Protein AF-A0A1G3ZIH9-F1 (afdb_monomer_lite)

Structure (mmCIF, N/CA/C/O backbone):
data_AF-A0A1G3ZIH9-F1
#
_entry.id   AF-A0A1G3ZIH9-F1
#
loop_
_atom_site.group_PDB
_atom_site.id
_atom_site.type_symbol
_atom_site.label_atom_id
_atom_site.label_alt_id
_atom_site.label_comp_id
_atom_site.label_asym_id
_atom_site.label_entity_id
_atom_site.label_seq_id
_atom_site.pdbx_PDB_ins_code
_atom_site.Cartn_x
_atom_site.Cartn_y
_atom_site.Cartn_z
_atom_site.occupancy
_atom_site.B_iso_or_equiv
_atom_site.auth_seq_id
_atom_site.auth_comp_id
_atom_site.auth_asym_id
_atom_site.auth_atom_id
_atom_site.pdbx_PDB_model_num
ATOM 1 N N . MET A 1 1 ? 28.089 9.029 12.099 1.00 29.61 1 MET A N 1
ATOM 2 C CA . MET A 1 1 ? 26.648 9.185 11.809 1.00 29.61 1 MET A CA 1
ATOM 3 C C . MET A 1 1 ? 26.512 10.340 10.835 1.00 29.61 1 MET A C 1
ATOM 5 O O . MET A 1 1 ? 26.929 11.434 11.182 1.00 29.61 1 MET A O 1
ATOM 9 N N . GLY A 1 2 ? 26.076 10.080 9.601 1.00 37.38 2 GLY A N 1
ATOM 10 C CA . GLY A 1 2 ? 25.843 11.131 8.604 1.00 37.38 2 GLY A CA 1
ATOM 11 C C . GLY A 1 2 ? 24.455 11.740 8.794 1.00 37.38 2 GLY A C 1
ATOM 12 O O . GLY A 1 2 ? 23.529 11.014 9.153 1.00 37.38 2 GLY A O 1
ATOM 13 N N . ALA A 1 3 ? 24.327 13.051 8.593 1.00 38.12 3 ALA A N 1
ATOM 14 C CA . ALA A 1 3 ? 23.047 13.753 8.668 1.00 38.12 3 ALA A CA 1
ATOM 15 C C . ALA A 1 3 ? 22.029 13.144 7.689 1.00 38.12 3 ALA A C 1
ATOM 17 O O . ALA A 1 3 ? 22.387 12.715 6.588 1.00 38.12 3 ALA A O 1
ATOM 18 N N . PHE A 1 4 ? 20.763 13.083 8.099 1.00 46.69 4 PHE A N 1
ATOM 19 C CA . PHE A 1 4 ? 19.705 12.504 7.282 1.00 46.69 4 PHE A CA 1
ATOM 20 C C . PHE A 1 4 ? 19.455 13.371 6.041 1.00 46.69 4 PHE A C 1
ATOM 22 O O . PHE A 1 4 ? 19.336 14.590 6.125 1.00 46.69 4 PHE A O 1
ATOM 29 N N . VAL A 1 5 ? 19.327 12.733 4.876 1.00 50.09 5 VAL A N 1
ATOM 30 C CA . VAL A 1 5 ? 19.124 13.397 3.576 1.00 50.09 5 VAL A CA 1
ATOM 31 C C . VAL A 1 5 ? 17.919 14.351 3.600 1.00 50.09 5 VAL A C 1
ATOM 33 O O . VAL A 1 5 ? 17.983 15.437 3.028 1.00 50.09 5 VAL A O 1
ATOM 36 N N . GLY A 1 6 ? 16.852 14.009 4.328 1.00 46.38 6 GLY A N 1
ATOM 37 C CA . GLY A 1 6 ? 15.692 14.889 4.496 1.00 46.38 6 GLY A CA 1
ATOM 38 C C . GLY A 1 6 ? 15.958 16.150 5.330 1.00 46.38 6 GLY A C 1
ATOM 39 O O . GLY A 1 6 ? 15.296 17.162 5.128 1.00 46.38 6 GLY A O 1
ATOM 40 N N . GLU A 1 7 ? 16.946 16.150 6.225 1.00 48.25 7 GLU A N 1
ATOM 41 C CA . GLU A 1 7 ? 17.309 17.351 6.994 1.00 48.25 7 GLU A CA 1
ATOM 42 C C . GLU A 1 7 ? 18.122 18.350 6.162 1.00 48.25 7 GLU A C 1
ATOM 44 O O . GLU A 1 7 ? 18.087 19.545 6.439 1.00 48.25 7 GLU A O 1
ATOM 49 N N . VAL A 1 8 ? 18.805 17.886 5.110 1.00 50.75 8 VAL A N 1
ATOM 50 C CA . VAL A 1 8 ? 19.639 18.726 4.234 1.00 50.75 8 VAL A CA 1
ATOM 51 C C . VAL A 1 8 ? 18.881 19.162 2.976 1.00 50.75 8 VAL A C 1
ATOM 53 O O . VAL A 1 8 ? 18.946 20.322 2.572 1.00 50.75 8 VAL A O 1
ATOM 56 N N . ILE A 1 9 ? 18.131 18.252 2.354 1.00 50.97 9 ILE A N 1
ATOM 57 C CA . ILE A 1 9 ? 17.540 18.476 1.029 1.00 50.97 9 ILE A CA 1
ATOM 58 C C . ILE A 1 9 ? 16.216 19.234 1.091 1.00 50.97 9 ILE A C 1
ATOM 60 O O . ILE A 1 9 ? 15.954 20.075 0.236 1.00 50.97 9 ILE A O 1
ATOM 64 N N . LEU A 1 10 ? 15.375 18.982 2.095 1.00 52.34 10 LEU A N 1
ATOM 65 C CA . LEU A 1 10 ? 14.055 19.619 2.165 1.00 52.34 10 LEU A CA 1
ATOM 66 C C . LEU A 1 10 ? 14.152 21.130 2.417 1.00 52.34 10 LEU A C 1
ATOM 68 O O . LEU A 1 10 ? 13.464 21.876 1.717 1.00 52.34 10 LEU A O 1
ATOM 72 N N . PRO A 1 11 ? 15.051 21.617 3.302 1.00 52.59 11 PRO A N 1
ATOM 73 C CA . PRO A 1 11 ? 15.315 23.049 3.408 1.00 52.59 11 PRO A CA 1
ATOM 74 C C . PRO A 1 11 ? 15.922 23.634 2.124 1.00 52.59 11 PRO A C 1
ATOM 76 O O . PRO A 1 11 ? 15.518 24.714 1.702 1.00 52.59 11 PRO A O 1
ATOM 79 N N . ALA A 1 12 ? 16.833 22.911 1.458 1.00 46.91 12 ALA A N 1
ATOM 80 C CA . ALA A 1 12 ? 17.466 23.344 0.204 1.00 46.91 12 ALA A CA 1
ATOM 81 C C . ALA A 1 12 ? 16.503 23.381 -1.005 1.00 46.91 12 ALA A C 1
ATOM 83 O O . ALA A 1 12 ? 16.782 24.036 -2.012 1.00 46.91 12 ALA A O 1
ATOM 84 N N . LEU A 1 13 ? 15.361 22.698 -0.908 1.00 42.00 13 LEU A N 1
ATOM 85 C CA . LEU A 1 13 ? 14.253 22.755 -1.866 1.00 42.00 13 LEU A CA 1
ATOM 86 C C . LEU A 1 13 ? 13.238 23.868 -1.550 1.00 42.00 13 LEU A C 1
ATOM 88 O O . LEU A 1 13 ? 12.232 23.988 -2.245 1.00 42.00 13 LEU A O 1
ATOM 92 N N . GLY A 1 14 ? 13.452 24.660 -0.490 1.00 42.41 14 GLY A N 1
ATOM 93 C CA . GLY A 1 14 ? 12.475 25.646 -0.010 1.00 42.41 14 GLY A CA 1
ATOM 94 C C . GLY A 1 14 ? 11.197 25.010 0.554 1.00 42.41 14 GLY A C 1
ATOM 95 O O . GLY A 1 14 ? 10.198 25.692 0.776 1.00 42.41 14 GLY A O 1
ATOM 96 N N . LEU A 1 15 ? 11.207 23.696 0.789 1.00 44.28 15 LEU A N 1
ATOM 97 C CA . LEU A 1 15 ? 10.043 22.938 1.220 1.00 44.28 15 LEU A CA 1
ATOM 98 C C . LEU A 1 15 ? 9.980 22.929 2.751 1.00 44.28 15 LEU A C 1
ATOM 100 O O . LEU A 1 15 ? 10.487 22.026 3.410 1.00 44.28 15 LEU A O 1
ATOM 104 N N . GLN A 1 16 ? 9.331 23.946 3.321 1.00 47.97 16 GLN A N 1
ATOM 105 C CA . GLN A 1 16 ? 9.040 24.027 4.762 1.00 47.97 16 GLN A CA 1
ATOM 106 C C . GLN A 1 16 ? 7.683 23.411 5.156 1.00 47.97 16 GLN A C 1
ATOM 108 O O . GLN A 1 16 ? 7.259 23.513 6.307 1.00 47.97 16 GLN A O 1
ATOM 113 N N . ALA A 1 17 ? 6.975 22.768 4.224 1.00 48.50 17 ALA A N 1
ATOM 114 C CA . ALA A 1 17 ? 5.640 22.245 4.486 1.00 48.50 17 ALA A CA 1
ATOM 115 C C . ALA A 1 17 ? 5.671 21.005 5.397 1.00 48.50 17 ALA A C 1
ATOM 117 O O . ALA A 1 17 ? 6.493 20.102 5.231 1.00 48.50 17 ALA A O 1
ATOM 118 N N . VAL A 1 18 ? 4.703 20.924 6.316 1.00 42.16 18 VAL A N 1
ATOM 119 C CA . VAL A 1 18 ? 4.484 19.780 7.223 1.00 42.16 18 VAL A CA 1
ATOM 120 C C . VAL A 1 18 ? 4.436 18.451 6.452 1.00 42.16 18 VAL A C 1
ATOM 122 O O . VAL A 1 18 ? 5.030 17.470 6.887 1.00 42.16 18 VAL A O 1
ATOM 125 N N . ASN A 1 19 ? 3.835 18.445 5.257 1.00 38.88 19 ASN A N 1
ATOM 126 C CA . ASN A 1 19 ? 3.753 17.273 4.375 1.00 38.88 19 ASN A CA 1
ATOM 127 C C . ASN A 1 19 ? 5.123 16.747 3.928 1.00 38.88 19 ASN A C 1
ATOM 129 O O . ASN A 1 19 ? 5.332 15.540 3.882 1.00 38.88 19 ASN A O 1
ATOM 133 N N . THR A 1 20 ? 6.082 17.635 3.673 1.00 47.00 20 THR A N 1
ATOM 134 C CA . THR A 1 20 ? 7.424 17.254 3.229 1.00 47.00 20 THR A CA 1
ATOM 135 C C . THR A 1 20 ? 8.236 16.623 4.365 1.00 47.00 20 THR A C 1
ATOM 137 O O . THR A 1 20 ? 8.964 15.658 4.147 1.00 47.00 20 THR A O 1
ATOM 140 N N . ARG A 1 21 ? 8.075 17.116 5.603 1.00 44.16 21 ARG A N 1
ATOM 141 C CA . ARG A 1 21 ? 8.665 16.489 6.802 1.00 44.16 21 ARG A CA 1
ATOM 142 C C . ARG A 1 21 ? 8.105 15.088 7.058 1.00 44.16 21 ARG A C 1
ATOM 144 O O . ARG A 1 21 ? 8.858 14.214 7.478 1.00 44.16 21 ARG A O 1
ATOM 151 N N . MET A 1 22 ? 6.815 14.881 6.789 1.00 43.66 22 MET A N 1
ATOM 152 C CA . MET A 1 22 ? 6.150 13.586 6.957 1.00 43.66 22 MET A CA 1
ATOM 153 C C . MET A 1 22 ? 6.676 12.536 5.967 1.00 43.66 22 MET A C 1
ATOM 155 O O . MET A 1 22 ? 7.062 11.447 6.387 1.00 43.66 22 MET A O 1
ATOM 159 N N . ASP A 1 23 ? 6.801 12.885 4.683 1.00 49.50 23 ASP A N 1
ATOM 160 C CA . ASP A 1 23 ? 7.403 11.993 3.678 1.00 49.50 23 ASP A CA 1
ATOM 161 C C . ASP A 1 23 ? 8.850 11.624 4.064 1.00 49.50 23 ASP A C 1
ATOM 163 O O . ASP A 1 23 ? 9.271 10.471 3.979 1.00 49.50 23 ASP A O 1
ATOM 167 N N . ALA A 1 24 ? 9.607 12.587 4.588 1.00 51.22 24 ALA A N 1
ATOM 168 C CA . ALA A 1 24 ? 10.981 12.377 5.025 1.00 51.22 24 ALA A CA 1
ATOM 169 C C . ALA A 1 24 ? 11.108 11.453 6.245 1.00 51.22 24 ALA A C 1
ATOM 171 O O . ALA A 1 24 ? 11.983 10.590 6.264 1.00 51.22 24 ALA A O 1
ATOM 172 N N . GLN A 1 25 ? 10.237 11.592 7.248 1.00 49.28 25 GLN A N 1
ATOM 173 C CA . GLN A 1 25 ? 10.196 10.679 8.396 1.00 49.28 25 GLN A CA 1
ATOM 174 C C . GLN A 1 25 ? 9.838 9.254 7.971 1.00 49.28 25 GLN A C 1
ATOM 176 O O . GLN A 1 25 ? 10.477 8.301 8.418 1.00 49.28 25 GLN A O 1
ATOM 181 N N . PHE A 1 26 ? 8.888 9.103 7.048 1.00 53.44 26 PHE A N 1
ATOM 182 C CA . PHE A 1 26 ? 8.571 7.801 6.473 1.00 53.44 26 PHE A CA 1
ATOM 183 C C . PHE A 1 26 ? 9.790 7.180 5.770 1.00 53.44 26 PHE A C 1
ATOM 185 O O . PHE A 1 26 ? 10.154 6.034 6.044 1.00 53.44 26 PHE A O 1
ATOM 192 N N . HIS A 1 27 ? 10.483 7.945 4.922 1.00 55.41 27 HIS A N 1
ATOM 193 C CA . HIS A 1 27 ? 11.698 7.471 4.258 1.00 55.41 27 HIS A CA 1
ATOM 194 C C . HIS A 1 27 ? 12.825 7.140 5.249 1.00 55.41 27 HIS A C 1
ATOM 196 O O . HIS A 1 27 ? 13.546 6.166 5.042 1.00 55.41 27 HIS A O 1
ATOM 202 N N . HIS A 1 28 ? 12.950 7.881 6.354 1.00 54.53 28 HIS A N 1
ATOM 203 C CA . HIS A 1 28 ? 13.881 7.554 7.436 1.00 54.53 28 HIS A CA 1
ATOM 204 C C . HIS A 1 28 ? 13.575 6.187 8.065 1.00 54.53 28 HIS A C 1
ATOM 206 O O . HIS A 1 28 ? 14.470 5.355 8.232 1.00 54.53 28 HIS A O 1
ATOM 212 N N . LEU A 1 29 ? 12.304 5.913 8.364 1.00 52.94 29 LEU A N 1
ATOM 213 C CA . LEU A 1 29 ? 11.877 4.620 8.900 1.00 52.94 29 LEU A CA 1
ATOM 214 C C . LEU A 1 29 ? 12.111 3.481 7.894 1.00 52.94 29 LEU A C 1
ATOM 216 O O . LEU A 1 29 ? 12.554 2.400 8.287 1.00 52.94 29 LEU A O 1
ATOM 220 N N . ALA A 1 30 ? 11.898 3.739 6.600 1.00 51.34 30 ALA A N 1
ATOM 221 C CA . ALA A 1 30 ? 12.178 2.789 5.523 1.00 51.34 30 ALA A CA 1
ATOM 222 C C . ALA A 1 30 ? 13.686 2.487 5.363 1.00 51.34 30 ALA A C 1
ATOM 224 O O . ALA A 1 30 ? 14.053 1.348 5.073 1.00 51.34 30 ALA A O 1
ATOM 225 N N . THR A 1 31 ? 14.578 3.450 5.645 1.00 54.00 31 THR A N 1
ATOM 226 C CA . THR A 1 31 ? 16.045 3.247 5.617 1.00 54.00 31 THR A CA 1
ATOM 227 C C . THR A 1 31 ? 16.616 2.378 6.735 1.00 54.00 31 THR A C 1
ATOM 229 O O . THR A 1 31 ? 17.825 2.196 6.819 1.00 54.00 31 THR A O 1
ATOM 232 N N . ARG A 1 32 ? 15.792 1.757 7.582 1.00 58.22 32 ARG A N 1
ATOM 233 C CA . ARG A 1 32 ? 16.298 0.732 8.511 1.00 58.22 32 ARG A CA 1
ATOM 234 C C . ARG A 1 32 ? 16.890 -0.495 7.805 1.00 58.22 32 ARG A C 1
ATOM 236 O O . ARG A 1 32 ? 17.679 -1.200 8.423 1.00 58.22 32 ARG A O 1
ATOM 243 N N . ASN A 1 33 ? 16.541 -0.717 6.535 1.00 57.81 33 ASN A N 1
ATOM 244 C CA . ASN A 1 33 ? 16.984 -1.863 5.731 1.00 57.81 33 ASN A CA 1
ATOM 245 C C . ASN A 1 33 ? 17.848 -1.461 4.515 1.00 57.81 33 ASN A C 1
ATOM 247 O O . ASN A 1 33 ? 18.032 -2.254 3.598 1.00 57.81 33 ASN A O 1
ATOM 251 N N . GLY A 1 34 ? 18.353 -0.225 4.467 1.00 65.75 34 GLY A N 1
ATOM 252 C CA . GLY A 1 34 ? 19.143 0.253 3.332 1.00 65.75 34 GLY A CA 1
ATOM 253 C C . GLY A 1 34 ? 19.694 1.660 3.531 1.00 65.75 34 GLY A C 1
ATOM 254 O O . GLY A 1 34 ? 19.371 2.348 4.495 1.00 65.75 34 GLY A O 1
ATOM 255 N N . VAL A 1 35 ? 20.534 2.113 2.609 1.00 67.56 35 VAL A N 1
ATOM 256 C CA . VAL A 1 35 ? 21.190 3.423 2.652 1.00 67.56 35 VAL A CA 1
ATOM 257 C C . VAL A 1 35 ? 20.652 4.301 1.529 1.00 67.56 35 VAL A C 1
ATOM 259 O O . VAL A 1 35 ? 20.681 3.917 0.365 1.00 67.56 35 VAL A O 1
ATOM 262 N N . MET A 1 36 ? 20.214 5.518 1.859 1.00 66.62 36 MET A N 1
ATOM 263 C CA . MET A 1 36 ? 19.954 6.550 0.852 1.00 66.62 36 MET A CA 1
ATOM 264 C C . MET A 1 36 ? 21.238 7.329 0.549 1.00 66.62 36 MET A C 1
ATOM 266 O O . MET A 1 36 ? 21.850 7.893 1.455 1.00 66.62 36 MET A O 1
ATOM 270 N N . ARG A 1 37 ? 21.630 7.399 -0.725 1.00 69.19 37 ARG A N 1
ATOM 271 C CA . ARG A 1 37 ? 22.712 8.266 -1.218 1.00 69.19 37 ARG A CA 1
ATOM 272 C C . ARG A 1 37 ? 22.141 9.364 -2.097 1.00 69.19 37 ARG A C 1
ATOM 274 O O . ARG A 1 37 ? 21.285 9.080 -2.920 1.00 69.19 37 ARG A O 1
ATOM 281 N N . CYS A 1 38 ? 22.629 10.592 -1.951 1.00 66.94 38 CYS A N 1
ATOM 282 C CA . CYS A 1 38 ? 22.230 11.726 -2.781 1.00 66.94 38 CYS A CA 1
ATOM 283 C C . CYS A 1 38 ? 23.446 12.365 -3.454 1.00 66.94 38 CYS A C 1
ATOM 285 O O . CYS A 1 38 ? 24.495 12.502 -2.829 1.00 66.94 38 CYS A O 1
ATOM 287 N N . GLN A 1 39 ? 23.284 12.794 -4.703 1.00 74.25 39 GLN A N 1
ATOM 288 C CA . GLN A 1 39 ? 24.333 13.409 -5.517 1.00 74.25 39 GLN A CA 1
ATOM 289 C C . GLN A 1 39 ? 23.737 14.334 -6.590 1.00 74.25 39 GLN A C 1
ATOM 291 O O . GLN A 1 39 ? 22.610 14.133 -7.028 1.00 74.25 39 GLN A O 1
ATOM 296 N N . GLU A 1 40 ? 24.479 15.357 -7.015 1.00 71.31 40 GLU A N 1
ATOM 297 C CA . GLU A 1 40 ? 23.991 16.376 -7.970 1.00 71.31 40 GLU A CA 1
ATOM 298 C C . GLU A 1 40 ? 24.120 15.961 -9.451 1.00 71.31 40 GLU A C 1
ATOM 300 O O . GLU A 1 40 ? 23.492 16.539 -10.336 1.00 71.31 40 GLU A O 1
ATOM 305 N N . ALA A 1 41 ? 24.897 14.915 -9.726 1.00 74.88 41 ALA A N 1
ATOM 306 C CA . ALA A 1 41 ? 25.022 14.289 -11.039 1.00 74.88 41 ALA A CA 1
ATOM 307 C C . ALA A 1 41 ? 24.457 12.861 -10.985 1.00 74.88 41 ALA A C 1
ATOM 309 O O . ALA A 1 41 ? 24.460 12.269 -9.905 1.00 74.88 41 ALA A O 1
ATOM 310 N N . PRO A 1 42 ? 23.965 12.286 -12.094 1.00 66.31 42 PRO A N 1
ATOM 311 C CA . PRO A 1 42 ? 23.634 10.866 -12.143 1.00 66.31 42 PRO A CA 1
ATOM 312 C C . PRO A 1 42 ? 24.917 10.032 -12.010 1.00 66.31 42 PRO A C 1
ATOM 314 O O . PRO A 1 42 ? 25.968 10.418 -12.513 1.00 66.31 42 PRO A O 1
ATOM 317 N N . SER A 1 43 ? 24.846 8.911 -11.295 1.00 63.81 43 SER A N 1
ATOM 318 C CA . SER A 1 43 ? 25.974 7.992 -11.108 1.00 63.81 43 SER A CA 1
ATOM 319 C C . SER A 1 43 ? 25.853 6.826 -12.074 1.00 63.81 43 SER A C 1
ATOM 321 O O . SER A 1 43 ? 24.754 6.317 -12.301 1.00 63.81 43 SER A O 1
ATOM 323 N N . ASP A 1 44 ? 26.999 6.330 -12.538 1.00 61.16 44 ASP A N 1
ATOM 324 C CA . ASP A 1 44 ? 27.115 5.038 -13.220 1.00 61.16 44 ASP A CA 1
ATOM 325 C C . ASP A 1 44 ? 26.800 3.834 -12.307 1.00 61.16 44 ASP A C 1
ATOM 327 O O . ASP A 1 44 ? 26.840 2.690 -12.754 1.00 61.16 44 ASP A O 1
ATOM 331 N N . MET A 1 45 ? 26.404 4.058 -11.045 1.00 55.50 45 MET A N 1
ATOM 332 C CA . MET A 1 45 ? 25.932 3.035 -10.101 1.00 55.50 45 MET A CA 1
ATOM 333 C C . MET A 1 45 ? 24.719 2.243 -10.603 1.00 55.50 45 MET A C 1
ATOM 335 O O . MET A 1 45 ? 24.374 1.240 -9.982 1.00 55.50 45 MET A O 1
ATOM 339 N N . ARG A 1 46 ? 24.111 2.621 -11.737 1.00 52.28 46 ARG A N 1
ATOM 340 C CA . ARG A 1 46 ? 23.111 1.809 -12.452 1.00 52.28 46 ARG A CA 1
ATOM 341 C C . ARG A 1 46 ? 23.588 0.385 -12.766 1.00 52.28 46 ARG A C 1
ATOM 343 O O . ARG A 1 46 ? 22.752 -0.484 -12.970 1.00 52.28 46 ARG A O 1
ATOM 350 N N . SER A 1 47 ? 24.900 0.136 -12.788 1.00 49.59 47 SER A N 1
ATOM 351 C CA . SER A 1 47 ? 25.479 -1.205 -12.947 1.00 49.59 47 SER A CA 1
ATOM 352 C C . SER A 1 47 ? 25.562 -2.019 -11.644 1.00 49.59 47 SER A C 1
ATOM 354 O O . SER A 1 47 ? 25.861 -3.210 -11.694 1.00 49.59 47 SER A O 1
ATOM 356 N N . SER A 1 48 ? 25.285 -1.419 -10.480 1.00 53.84 48 SER A N 1
ATOM 357 C CA . SER A 1 48 ? 25.246 -2.130 -9.198 1.00 53.84 48 SER A CA 1
ATOM 358 C C . SER A 1 48 ? 23.848 -2.703 -8.935 1.00 53.84 48 SER A C 1
ATOM 360 O O . SER A 1 48 ? 22.863 -1.971 -8.869 1.00 53.84 48 SER A O 1
ATOM 362 N N . LEU A 1 49 ? 23.769 -4.024 -8.746 1.00 53.38 49 LEU A N 1
ATOM 363 C CA . LEU A 1 49 ? 22.540 -4.790 -8.470 1.00 53.38 49 LEU A CA 1
ATOM 364 C C . LEU A 1 49 ? 21.826 -4.392 -7.158 1.00 53.38 49 LEU A C 1
ATOM 366 O O . LEU A 1 49 ? 20.751 -4.905 -6.868 1.00 53.38 49 LEU A O 1
ATOM 370 N N . ALA A 1 50 ? 22.406 -3.479 -6.375 1.00 60.38 50 ALA A N 1
ATOM 371 C CA . ALA A 1 50 ? 21.949 -3.105 -5.039 1.00 60.38 50 ALA A CA 1
ATOM 372 C C . ALA A 1 50 ? 21.046 -1.855 -4.999 1.00 60.38 50 ALA A C 1
ATOM 374 O O . ALA A 1 50 ? 20.557 -1.496 -3.927 1.00 60.38 50 ALA A O 1
ATOM 375 N N . ILE A 1 51 ? 20.811 -1.164 -6.125 1.00 64.94 51 ILE A N 1
ATOM 376 C CA . ILE A 1 51 ? 19.858 -0.041 -6.161 1.00 64.94 51 ILE A CA 1
ATOM 377 C C . ILE A 1 51 ? 18.434 -0.596 -6.203 1.00 64.94 51 ILE A C 1
ATOM 379 O O . ILE A 1 51 ? 17.97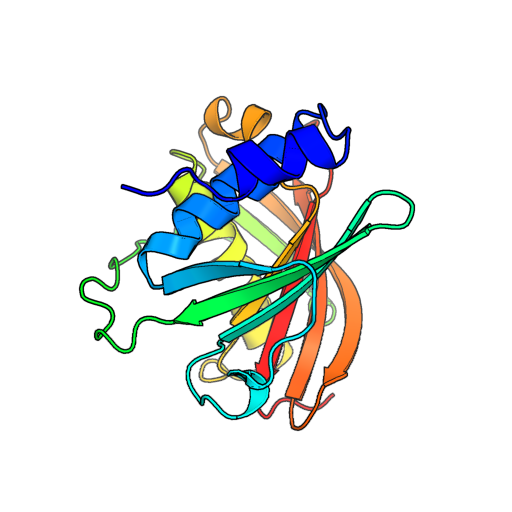5 -1.086 -7.232 1.00 64.94 51 ILE A O 1
ATOM 383 N N . ALA A 1 52 ? 17.708 -0.447 -5.100 1.00 63.03 52 ALA A N 1
ATOM 384 C CA . ALA A 1 52 ? 16.303 -0.826 -5.009 1.00 63.03 52 ALA A CA 1
ATOM 385 C C . ALA A 1 52 ? 15.357 0.278 -5.506 1.00 63.03 52 ALA A C 1
ATOM 387 O O . ALA A 1 52 ? 14.258 -0.016 -5.975 1.00 63.03 52 ALA A O 1
ATOM 388 N N . ALA A 1 53 ? 15.772 1.549 -5.438 1.00 61.28 53 ALA A N 1
ATOM 389 C CA . ALA A 1 53 ? 15.030 2.656 -6.039 1.00 61.28 53 ALA A CA 1
ATOM 390 C C . ALA A 1 53 ? 15.935 3.841 -6.419 1.00 61.28 53 ALA A C 1
ATOM 392 O O . ALA A 1 53 ? 16.882 4.168 -5.705 1.00 61.28 53 ALA A O 1
ATOM 393 N N . GLU A 1 54 ? 15.601 4.518 -7.521 1.00 60.66 54 GLU A N 1
ATOM 394 C CA . GLU A 1 54 ? 16.211 5.778 -7.969 1.00 60.66 54 GLU A CA 1
ATOM 395 C C . GLU A 1 54 ? 15.135 6.872 -7.984 1.00 60.66 54 GLU A C 1
ATOM 397 O O . GLU A 1 54 ? 14.039 6.686 -8.516 1.00 60.66 54 GLU A O 1
ATOM 402 N N . PHE A 1 55 ? 15.457 8.030 -7.416 1.00 62.47 55 PHE A N 1
ATOM 403 C CA . PHE A 1 55 ? 14.607 9.213 -7.409 1.00 62.47 55 PHE A CA 1
ATOM 404 C C . PHE A 1 55 ? 15.388 10.397 -7.964 1.00 62.47 55 PHE A C 1
ATOM 406 O O . PHE A 1 55 ? 16.580 10.555 -7.701 1.00 62.47 55 PHE A O 1
ATOM 413 N N . ARG A 1 56 ? 14.697 11.281 -8.681 1.00 57.69 56 ARG A N 1
ATOM 414 C CA . ARG A 1 56 ? 15.239 12.577 -9.085 1.00 57.69 56 ARG A CA 1
ATOM 415 C C . ARG A 1 56 ? 14.434 13.676 -8.414 1.00 57.69 56 ARG A C 1
ATOM 417 O O . ARG A 1 56 ? 13.221 13.747 -8.586 1.00 57.69 56 ARG A O 1
ATOM 424 N N . LEU A 1 57 ? 15.118 14.532 -7.669 1.00 53.62 57 LEU A N 1
ATOM 425 C CA . LEU A 1 57 ? 14.568 15.766 -7.128 1.00 53.62 57 LEU A CA 1
ATOM 426 C C . LEU A 1 57 ? 15.113 16.950 -7.916 1.00 53.62 57 LEU A C 1
ATOM 428 O O . LEU A 1 57 ? 16.254 16.943 -8.378 1.00 53.62 57 LEU A O 1
ATOM 432 N N . THR A 1 58 ? 14.293 17.981 -8.069 1.00 50.34 58 THR A N 1
ATOM 433 C CA . THR A 1 58 ? 14.654 19.184 -8.821 1.00 50.34 58 THR A CA 1
ATOM 434 C C . THR A 1 58 ? 14.360 20.410 -7.963 1.00 50.34 58 THR A C 1
ATOM 436 O O . THR A 1 58 ? 13.233 20.574 -7.504 1.00 50.34 58 THR A O 1
ATOM 439 N N . SER A 1 59 ? 15.378 21.246 -7.729 1.00 50.84 59 SER A N 1
ATOM 440 C CA . SER A 1 59 ? 15.289 22.524 -7.002 1.00 50.84 59 SER A CA 1
ATOM 441 C C . SER A 1 59 ? 15.736 23.662 -7.911 1.00 50.84 59 SER A C 1
ATOM 443 O O . SER A 1 59 ? 16.937 23.856 -8.113 1.00 50.84 59 SER A O 1
ATOM 445 N N . GLY A 1 60 ? 14.800 24.406 -8.502 1.00 69.44 60 GLY A N 1
ATOM 446 C CA . GLY A 1 60 ? 15.147 25.415 -9.508 1.00 69.44 60 GLY A CA 1
ATOM 447 C C . GLY A 1 60 ? 15.934 24.788 -10.666 1.00 69.44 60 GLY A C 1
ATOM 448 O O . GLY A 1 60 ? 15.426 23.905 -11.351 1.00 69.44 60 GLY A O 1
ATOM 449 N N . THR A 1 61 ? 17.185 25.213 -10.867 1.00 69.38 61 THR A N 1
ATOM 450 C CA . THR A 1 61 ? 18.092 24.657 -11.890 1.00 69.38 61 THR A CA 1
ATOM 451 C C . THR A 1 61 ? 18.890 23.435 -11.423 1.00 69.38 61 THR A C 1
ATOM 453 O O . THR A 1 61 ? 19.531 22.774 -12.241 1.00 69.38 61 THR A O 1
ATOM 456 N N . LYS A 1 62 ? 18.865 23.109 -10.125 1.00 62.53 62 LYS A N 1
ATOM 457 C CA . LYS A 1 62 ? 19.626 21.992 -9.554 1.00 62.53 62 LYS A CA 1
ATOM 458 C C . LYS A 1 62 ? 18.853 20.685 -9.657 1.00 62.53 62 LYS A C 1
ATOM 460 O O . LYS A 1 62 ? 17.661 20.628 -9.358 1.00 62.53 62 LYS A O 1
ATOM 465 N N . ASN A 1 63 ? 19.560 19.621 -10.019 1.00 63.88 63 ASN A N 1
ATOM 466 C CA . ASN A 1 63 ? 19.051 18.256 -9.988 1.00 63.88 63 ASN A CA 1
ATOM 467 C C . ASN A 1 63 ? 19.778 17.477 -8.899 1.00 63.88 63 ASN A C 1
ATOM 469 O O . ASN A 1 63 ? 20.992 17.576 -8.779 1.00 63.88 63 ASN A O 1
ATOM 473 N N . PHE A 1 64 ? 19.032 16.681 -8.147 1.00 67.75 64 PHE A N 1
ATOM 474 C CA . PHE A 1 64 ? 19.564 15.747 -7.171 1.00 67.75 64 PHE A CA 1
ATOM 475 C C . PHE A 1 64 ? 19.081 14.351 -7.534 1.00 67.75 64 PHE A C 1
ATOM 477 O O . PHE A 1 64 ? 17.885 14.125 -7.708 1.00 67.75 64 PHE A O 1
ATOM 484 N N . TYR A 1 65 ? 20.012 13.421 -7.646 1.00 69.25 65 TYR A N 1
ATOM 485 C CA . TYR A 1 65 ? 19.758 12.010 -7.865 1.00 69.25 65 TYR A CA 1
ATOM 486 C C . TYR A 1 65 ? 19.930 11.301 -6.529 1.00 69.25 65 TYR A C 1
ATOM 488 O O . TYR A 1 65 ? 20.987 11.389 -5.900 1.00 69.25 65 TYR A O 1
ATOM 496 N N . ILE A 1 66 ? 18.866 10.644 -6.081 1.00 69.88 66 ILE A N 1
ATOM 497 C CA . ILE A 1 66 ? 18.822 9.904 -4.829 1.00 69.88 66 ILE A CA 1
ATOM 498 C C . ILE A 1 66 ? 18.689 8.425 -5.154 1.00 69.88 66 ILE A C 1
ATOM 500 O O . ILE A 1 66 ? 17.781 8.021 -5.873 1.00 69.88 66 ILE A O 1
ATOM 504 N N . TYR A 1 67 ? 19.567 7.619 -4.577 1.00 70.06 67 TYR A N 1
ATOM 505 C CA . TYR A 1 67 ? 19.594 6.175 -4.735 1.00 70.06 67 TYR A CA 1
ATOM 506 C C . TYR A 1 67 ? 19.311 5.539 -3.385 1.00 70.06 67 TYR A C 1
ATOM 508 O O . TYR A 1 67 ? 20.038 5.786 -2.420 1.00 70.06 67 TYR A O 1
ATOM 516 N N . PHE A 1 68 ? 18.259 4.732 -3.307 1.00 70.56 68 PHE A N 1
ATOM 517 C CA . PHE A 1 68 ? 18.058 3.818 -2.196 1.00 70.56 68 PHE A CA 1
ATOM 518 C C . PHE A 1 68 ? 18.775 2.511 -2.520 1.00 70.56 68 PHE A C 1
ATOM 520 O O . PHE A 1 68 ? 18.417 1.810 -3.467 1.00 70.56 68 PHE A O 1
ATOM 527 N N . ILE A 1 69 ? 19.814 2.231 -1.746 1.00 71.00 69 ILE A N 1
ATOM 528 C CA . ILE A 1 69 ? 20.639 1.038 -1.859 1.00 71.00 69 ILE A CA 1
ATOM 529 C C . ILE A 1 69 ? 20.191 0.098 -0.747 1.00 71.00 69 ILE A C 1
ATOM 531 O O . ILE A 1 69 ? 20.386 0.419 0.428 1.00 71.00 69 ILE A O 1
ATOM 535 N N . GLU A 1 70 ? 19.562 -1.023 -1.089 1.00 63.03 70 GLU A N 1
ATOM 536 C CA . GLU A 1 70 ? 19.258 -2.045 -0.084 1.00 63.03 70 GLU A CA 1
ATOM 537 C C . GLU A 1 70 ? 20.581 -2.608 0.444 1.00 63.03 70 GLU A C 1
ATOM 539 O O . GLU A 1 70 ? 21.494 -2.916 -0.322 1.00 63.03 70 GLU A O 1
ATOM 544 N N . ASP A 1 71 ? 20.723 -2.676 1.768 1.00 60.19 71 ASP A N 1
ATOM 545 C CA . ASP A 1 71 ? 21.876 -3.346 2.364 1.00 60.19 71 ASP A CA 1
ATOM 546 C C . ASP A 1 71 ? 21.631 -4.846 2.140 1.00 60.19 71 ASP A C 1
ATOM 548 O O . ASP A 1 71 ? 20.609 -5.359 2.591 1.00 60.19 71 ASP A O 1
ATOM 552 N N . GLU A 1 72 ? 22.526 -5.568 1.452 1.00 54.47 72 GLU A N 1
ATOM 553 C CA . GLU A 1 72 ? 22.396 -7.026 1.216 1.00 54.47 72 GLU A CA 1
ATOM 554 C C . GLU A 1 72 ? 22.364 -7.845 2.521 1.00 54.47 72 GLU A C 1
ATOM 556 O O . GLU A 1 72 ? 22.229 -9.072 2.510 1.00 54.47 72 GLU A O 1
ATOM 561 N N . LYS A 1 73 ? 22.482 -7.179 3.676 1.00 50.19 73 LYS A N 1
ATOM 562 C CA . LYS A 1 73 ? 22.230 -7.788 4.971 1.00 50.19 73 LYS A CA 1
ATOM 563 C C . LYS A 1 73 ? 20.835 -8.417 4.962 1.00 50.19 73 LYS A C 1
ATOM 565 O O . LYS A 1 73 ? 19.845 -7.718 4.740 1.00 50.19 73 LYS A O 1
ATOM 570 N N . PRO A 1 74 ? 20.736 -9.726 5.258 1.00 45.44 74 PRO A N 1
ATOM 571 C CA . PRO A 1 74 ? 19.456 -10.389 5.417 1.00 45.44 74 PRO A CA 1
ATOM 572 C C . PRO A 1 74 ? 18.590 -9.567 6.362 1.00 45.44 74 PRO A C 1
ATOM 574 O O . PRO A 1 74 ? 19.088 -9.128 7.400 1.00 45.44 74 PRO A O 1
ATOM 577 N N . VAL A 1 75 ? 17.317 -9.365 6.004 1.00 52.12 75 VAL A N 1
ATOM 578 C CA . VAL A 1 75 ? 16.323 -8.721 6.872 1.00 52.12 75 VAL A CA 1
ATOM 579 C C . VAL A 1 75 ? 16.413 -9.377 8.247 1.00 52.12 75 VAL A C 1
ATOM 581 O O . VAL A 1 75 ? 15.936 -10.495 8.442 1.00 52.12 75 VAL A O 1
ATOM 584 N N . SER A 1 76 ? 17.084 -8.696 9.177 1.00 45.28 76 SER A N 1
ATOM 585 C CA . SER A 1 76 ? 17.523 -9.294 10.441 1.00 45.28 76 SER A CA 1
ATOM 586 C C . SER A 1 76 ? 16.341 -9.554 11.360 1.00 45.28 76 SER A C 1
ATOM 588 O O . SER A 1 76 ? 16.354 -10.500 12.138 1.00 45.28 76 SER A O 1
ATOM 590 N N . ASN A 1 77 ? 15.287 -8.753 11.196 1.00 43.53 77 ASN A N 1
ATOM 591 C CA . ASN A 1 77 ? 13.999 -8.913 11.837 1.00 43.53 77 ASN A CA 1
ATOM 592 C C . ASN A 1 77 ? 12.892 -8.676 10.810 1.00 43.53 77 ASN A C 1
ATOM 594 O O . ASN A 1 77 ? 12.592 -7.541 10.442 1.00 43.53 77 ASN A O 1
ATOM 598 N N . ARG A 1 78 ? 12.230 -9.751 10.371 1.00 47.28 78 ARG A N 1
ATOM 599 C CA . ARG A 1 78 ? 10.865 -9.621 9.856 1.00 47.28 78 ARG A CA 1
ATOM 600 C C . ARG A 1 78 ? 9.968 -9.495 11.072 1.00 47.28 78 ARG A C 1
ATOM 602 O O . ARG A 1 78 ? 9.735 -10.486 11.760 1.00 47.28 78 ARG A O 1
ATOM 609 N N . THR A 1 79 ? 9.508 -8.284 11.363 1.00 55.06 79 THR A N 1
ATOM 610 C CA . THR A 1 79 ? 8.530 -8.076 12.429 1.00 55.06 79 THR A CA 1
ATOM 611 C C . THR A 1 79 ? 7.328 -8.970 12.135 1.00 55.06 79 THR A C 1
ATOM 613 O O . THR A 1 79 ? 6.658 -8.790 11.116 1.00 55.06 79 THR A O 1
ATOM 616 N N . LYS A 1 80 ? 7.084 -9.976 12.988 1.00 51.34 80 LYS A N 1
ATOM 617 C CA . LYS A 1 80 ? 5.814 -10.706 12.982 1.00 51.34 80 LYS A CA 1
ATOM 618 C C . LYS A 1 80 ? 4.749 -9.695 13.366 1.00 51.34 80 LYS A C 1
ATOM 620 O O . LYS A 1 80 ? 4.627 -9.324 14.528 1.00 51.34 80 LYS A O 1
ATOM 625 N N . THR A 1 81 ? 4.049 -9.213 12.361 1.00 63.59 81 THR A N 1
ATOM 626 C CA . THR A 1 81 ? 3.024 -8.195 12.494 1.00 63.59 81 THR A CA 1
ATOM 627 C C . THR A 1 81 ? 1.683 -8.884 12.644 1.00 63.59 81 THR A C 1
ATOM 629 O O . THR A 1 81 ? 1.330 -9.782 11.880 1.00 63.59 81 THR A O 1
ATOM 632 N N . GLN A 1 82 ? 0.962 -8.515 13.697 1.00 73.69 82 GLN A N 1
ATOM 633 C CA . GLN A 1 82 ? -0.437 -8.879 13.846 1.00 73.69 82 GLN A CA 1
ATOM 634 C C . GLN A 1 82 ? -1.248 -7.756 13.214 1.00 73.69 82 GLN A C 1
ATOM 636 O O . GLN A 1 82 ? -1.447 -6.708 13.822 1.00 73.69 82 GLN A O 1
ATOM 641 N N . TYR A 1 83 ? -1.640 -7.964 11.960 1.00 85.44 83 TYR A N 1
AT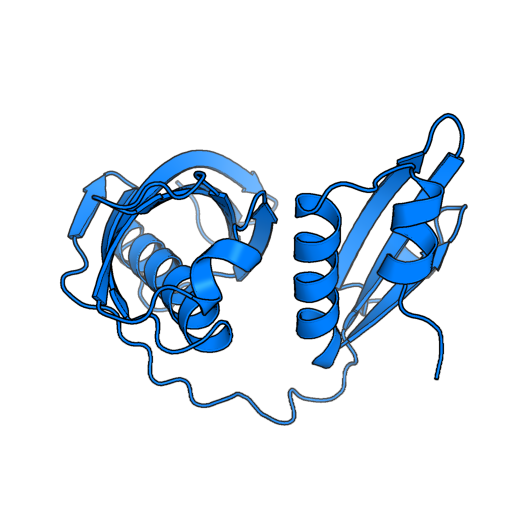OM 642 C CA . TYR A 1 83 ? -2.510 -7.033 11.253 1.00 85.44 83 TYR A CA 1
ATOM 643 C C . TYR A 1 83 ? -3.922 -7.098 11.833 1.00 85.44 83 TYR A C 1
ATOM 645 O O . TYR A 1 83 ? -4.464 -8.190 12.012 1.00 85.44 83 TYR A O 1
ATOM 653 N N . ASP A 1 84 ? -4.527 -5.939 12.062 1.00 90.69 84 ASP A N 1
ATOM 654 C CA . ASP A 1 84 ? -5.892 -5.808 12.577 1.00 90.69 84 ASP A CA 1
ATOM 655 C C . ASP A 1 84 ? -6.759 -5.163 11.494 1.00 90.69 84 ASP A C 1
ATOM 657 O O . ASP A 1 84 ? -6.927 -3.941 11.433 1.00 90.69 84 ASP A O 1
ATOM 661 N N . ILE A 1 85 ? -7.200 -6.019 10.567 1.00 92.12 85 ILE A N 1
ATOM 662 C CA . ILE A 1 85 ? -8.039 -5.673 9.419 1.00 92.12 85 ILE A CA 1
ATOM 663 C C . ILE A 1 85 ? -9.268 -6.570 9.454 1.00 92.12 85 ILE A C 1
ATOM 665 O O . ILE A 1 85 ? -9.138 -7.798 9.411 1.00 92.12 85 ILE A O 1
ATOM 669 N N . GLN A 1 86 ? -10.441 -5.952 9.495 1.00 93.62 86 GLN A N 1
ATOM 670 C CA . GLN A 1 86 ? -11.734 -6.623 9.601 1.00 93.62 86 GLN A CA 1
ATOM 671 C C . GLN A 1 86 ? -12.639 -6.195 8.443 1.00 93.62 86 GLN A C 1
ATOM 673 O O . GLN A 1 86 ? -12.419 -5.150 7.828 1.00 93.62 86 GLN A O 1
ATOM 678 N N . ASP A 1 87 ? -13.634 -7.024 8.128 1.00 93.50 87 ASP A N 1
ATOM 679 C CA . ASP A 1 87 ? -14.692 -6.727 7.152 1.00 93.50 87 ASP A CA 1
ATOM 680 C C . ASP A 1 87 ? -14.181 -6.228 5.792 1.00 93.50 87 ASP A C 1
ATOM 682 O O . ASP A 1 87 ? -14.671 -5.239 5.250 1.00 93.50 87 ASP A O 1
ATOM 686 N N . LEU A 1 88 ? -13.151 -6.885 5.246 1.00 95.81 88 LEU A N 1
ATOM 687 C CA . LEU A 1 88 ? -12.636 -6.524 3.928 1.00 95.81 88 LEU A CA 1
ATOM 688 C C . LEU A 1 88 ? -13.678 -6.841 2.851 1.00 95.81 88 LEU A C 1
ATOM 690 O O . LEU A 1 88 ? -14.013 -7.999 2.610 1.00 95.81 88 LEU A O 1
ATOM 694 N N . GLU A 1 89 ? -14.140 -5.794 2.183 1.00 96.44 89 GLU A N 1
ATOM 695 C CA . GLU A 1 89 ? -15.164 -5.820 1.150 1.00 96.44 89 GLU A CA 1
ATOM 696 C C . GLU A 1 89 ? -14.566 -5.327 -0.170 1.00 96.44 89 GLU A C 1
ATOM 698 O O . GLU A 1 89 ? -14.068 -4.203 -0.260 1.00 96.44 89 GLU A O 1
ATOM 703 N N . LEU A 1 90 ? -14.616 -6.168 -1.205 1.00 96.38 90 LEU A N 1
ATOM 704 C CA . LEU A 1 90 ? -14.227 -5.794 -2.562 1.00 96.38 90 LEU A CA 1
ATOM 705 C C . LEU A 1 90 ? -15.439 -5.185 -3.276 1.00 96.38 90 LEU A C 1
ATOM 707 O O . LEU A 1 90 ? -16.451 -5.858 -3.446 1.00 96.38 90 LEU A O 1
ATOM 711 N N . LEU A 1 91 ? -15.326 -3.931 -3.711 1.00 95.38 91 LEU A N 1
ATOM 712 C CA . LEU A 1 91 ? -16.422 -3.204 -4.371 1.00 95.38 91 LEU A CA 1
ATOM 713 C C . LEU A 1 91 ? -16.256 -3.173 -5.893 1.00 95.38 91 LEU A C 1
ATOM 715 O O . LEU A 1 91 ? -17.229 -3.207 -6.641 1.00 95.38 91 LEU A O 1
ATOM 719 N N . SER A 1 92 ? -15.013 -3.093 -6.361 1.00 94.50 92 SER A N 1
ATOM 720 C CA . SER A 1 92 ? -14.646 -3.162 -7.776 1.00 94.50 92 SER A CA 1
ATOM 721 C C . SER A 1 92 ? -13.173 -3.576 -7.894 1.00 94.50 92 SER A C 1
ATOM 723 O O . SER A 1 92 ? -12.490 -3.669 -6.869 1.00 94.50 92 SER A O 1
ATOM 725 N N . PRO A 1 93 ? -12.638 -3.846 -9.099 1.00 94.31 93 PRO A N 1
ATOM 726 C CA . PRO A 1 93 ? -11.230 -4.193 -9.246 1.00 94.31 93 PRO A CA 1
ATOM 727 C C . PRO A 1 93 ? -10.314 -3.170 -8.568 1.00 94.31 93 PRO A C 1
ATOM 729 O O . PRO A 1 93 ? -10.406 -1.964 -8.812 1.00 94.31 93 PRO A O 1
ATOM 732 N N . PHE A 1 94 ? -9.455 -3.662 -7.675 1.00 94.00 94 PHE A N 1
ATOM 733 C CA . PHE A 1 94 ? -8.525 -2.867 -6.873 1.00 94.00 94 PHE A CA 1
ATOM 734 C C . PHE A 1 94 ? -9.178 -1.773 -6.003 1.00 94.00 94 PHE A C 1
ATOM 736 O O . PHE A 1 94 ? -8.460 -0.920 -5.478 1.00 94.00 94 PHE A O 1
ATOM 743 N N . SER A 1 95 ? -10.501 -1.812 -5.791 1.00 96.69 95 SER A N 1
ATOM 744 C CA . SER A 1 95 ? -11.228 -0.915 -4.881 1.00 96.69 95 SER A CA 1
ATOM 745 C C . SER A 1 95 ? -12.093 -1.668 -3.873 1.00 96.69 95 SER A C 1
ATOM 747 O O . SER A 1 95 ? -12.616 -2.747 -4.139 1.00 96.69 95 SER A O 1
ATOM 749 N N . GLY A 1 96 ? -12.298 -1.076 -2.704 1.00 97.56 96 GLY A N 1
ATOM 750 C CA . GLY A 1 96 ? -13.014 -1.727 -1.618 1.00 97.56 96 GLY A CA 1
ATOM 751 C C . GLY A 1 96 ? -12.987 -0.928 -0.329 1.00 97.56 96 GLY A C 1
ATOM 752 O O . GLY A 1 96 ? -12.561 0.228 -0.301 1.00 97.56 96 GLY A O 1
ATOM 753 N N . SER A 1 97 ? -13.428 -1.558 0.749 1.00 97.62 97 SER A N 1
ATOM 754 C CA . SER A 1 97 ? -13.372 -0.977 2.087 1.00 97.62 97 SER A CA 1
ATOM 755 C C . SER A 1 97 ? -13.057 -2.032 3.136 1.00 97.62 97 SER A C 1
ATOM 757 O O . SER A 1 97 ? -13.228 -3.223 2.895 1.00 97.62 97 SER A O 1
ATOM 759 N N . CYS A 1 98 ? -12.549 -1.603 4.284 1.00 97.81 98 CYS A N 1
ATOM 760 C CA . CYS A 1 98 ? -12.314 -2.472 5.432 1.00 97.81 98 CYS A CA 1
ATOM 761 C C . CYS A 1 98 ? -12.256 -1.645 6.715 1.00 97.81 98 CYS A C 1
ATOM 763 O O . CYS A 1 98 ? -12.011 -0.439 6.675 1.00 97.81 98 CYS A O 1
ATOM 765 N N . HIS A 1 99 ? -12.389 -2.295 7.863 1.00 96.62 99 HIS A N 1
ATOM 766 C CA . HIS A 1 99 ? -12.038 -1.691 9.141 1.00 96.62 99 HIS A CA 1
ATOM 767 C C . HIS A 1 99 ? -10.561 -1.939 9.442 1.00 96.62 99 HIS A C 1
ATOM 769 O O . HIS A 1 99 ? -10.074 -3.058 9.285 1.00 96.62 99 HIS A O 1
ATOM 775 N N . ILE A 1 100 ? -9.852 -0.893 9.866 1.00 94.12 100 ILE A N 1
ATOM 776 C CA . ILE A 1 100 ? -8.488 -0.999 10.383 1.00 94.12 100 ILE A CA 1
ATOM 777 C C . ILE A 1 100 ? -8.418 -0.415 11.787 1.00 94.12 100 ILE A C 1
ATOM 779 O O . ILE A 1 100 ? -9.048 0.604 12.081 1.00 94.12 100 ILE A O 1
ATOM 783 N N . ASN A 1 101 ? -7.596 -1.018 12.634 1.00 91.81 101 ASN A N 1
ATOM 784 C CA . ASN A 1 101 ? -7.306 -0.466 13.948 1.00 91.81 101 ASN A CA 1
ATOM 785 C C . ASN A 1 101 ? -6.043 0.403 13.909 1.00 91.81 101 ASN A C 1
ATOM 787 O O . ASN A 1 101 ? -5.023 0.020 13.334 1.00 91.81 101 ASN A O 1
ATOM 791 N N . ILE A 1 102 ? -6.093 1.569 14.545 1.00 88.31 102 ILE A N 1
ATOM 792 C CA . ILE A 1 102 ? -4.956 2.474 14.699 1.00 88.31 102 ILE A CA 1
ATOM 793 C C . ILE A 1 102 ? -4.625 2.553 16.189 1.00 88.31 102 ILE A C 1
ATOM 795 O O . ILE A 1 102 ? -5.341 3.175 16.968 1.00 88.31 102 ILE A O 1
ATOM 799 N N . ASN A 1 103 ? -3.518 1.937 16.597 1.00 86.88 103 ASN A N 1
ATOM 800 C CA . ASN A 1 103 ? -3.025 1.984 17.980 1.00 86.88 103 ASN A CA 1
ATOM 801 C C . ASN A 1 103 ? -1.871 2.983 18.137 1.00 86.88 103 ASN A C 1
ATOM 803 O O . ASN A 1 103 ? -1.725 3.658 19.160 1.00 86.88 103 ASN A O 1
ATOM 807 N N . ASN A 1 104 ? -1.038 3.047 17.104 1.00 81.44 104 ASN A N 1
ATOM 808 C CA . ASN A 1 104 ? 0.118 3.913 16.945 1.00 81.44 104 ASN A CA 1
ATOM 809 C C . ASN A 1 104 ? 0.442 4.065 15.444 1.00 81.44 104 ASN A C 1
ATOM 811 O O . ASN A 1 104 ? -0.164 3.412 14.592 1.00 81.44 104 ASN A O 1
ATOM 815 N N . GLU A 1 105 ? 1.420 4.910 15.126 1.00 78.75 105 GLU A N 1
ATOM 816 C CA . GLU A 1 105 ? 1.849 5.177 13.748 1.00 78.75 105 GLU A CA 1
ATOM 817 C C . GLU A 1 105 ? 2.260 3.907 12.984 1.00 78.75 105 GLU A C 1
ATOM 819 O O . GLU A 1 105 ? 1.872 3.725 11.832 1.00 78.75 105 GLU A O 1
ATOM 824 N N . LEU A 1 106 ? 2.981 2.990 13.636 1.00 79.31 106 LEU A N 1
ATOM 825 C CA . LEU A 1 106 ? 3.415 1.740 13.015 1.00 79.31 106 LEU A CA 1
ATOM 826 C C . LEU A 1 106 ? 2.215 0.869 12.615 1.00 79.31 106 LEU A C 1
ATOM 828 O O . LEU A 1 106 ? 2.125 0.451 11.464 1.00 79.31 106 LEU A O 1
ATOM 832 N N . SER A 1 107 ? 1.260 0.668 13.528 1.00 84.38 107 SER A N 1
ATOM 833 C CA . SER A 1 107 ? 0.051 -0.122 13.253 1.00 84.38 107 SER A CA 1
ATOM 834 C C . SER A 1 107 ? -0.792 0.468 12.124 1.00 84.38 107 SER A C 1
ATOM 836 O O . SER A 1 107 ? -1.359 -0.275 11.329 1.00 84.38 107 SER A O 1
ATOM 838 N N . PHE A 1 108 ? -0.833 1.801 12.007 1.00 85.31 108 PHE A N 1
ATOM 839 C CA . PHE A 1 108 ? -1.509 2.465 10.900 1.00 85.31 108 PHE A CA 1
ATOM 840 C C . PHE A 1 108 ? -0.879 2.055 9.562 1.00 85.31 108 PHE A C 1
ATOM 842 O O . PHE A 1 108 ? -1.580 1.567 8.677 1.00 85.31 108 PHE A O 1
ATOM 849 N N . PHE A 1 109 ? 0.443 2.188 9.429 1.00 83.50 109 PHE A N 1
ATOM 850 C CA . PHE A 1 109 ? 1.141 1.824 8.197 1.00 83.50 109 PHE A CA 1
ATOM 851 C C . PHE A 1 109 ? 1.039 0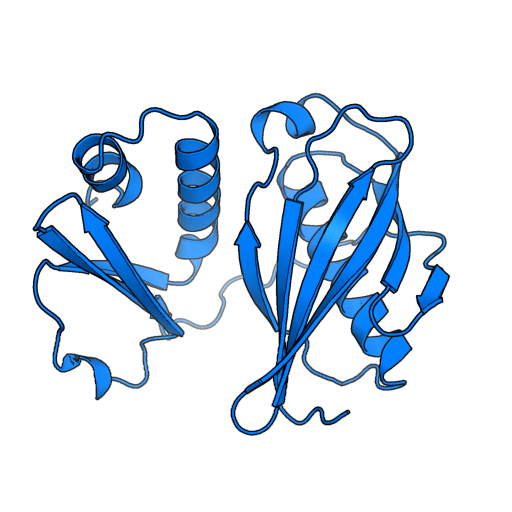.338 7.868 1.00 83.50 109 PHE A C 1
ATOM 853 O O . PHE A 1 109 ? 0.815 -0.031 6.716 1.00 83.50 109 PHE A O 1
ATOM 860 N N . GLU A 1 110 ? 1.195 -0.517 8.873 1.00 85.94 110 GLU A N 1
ATOM 861 C CA . GLU A 1 110 ? 1.089 -1.961 8.701 1.00 85.94 110 GLU A CA 1
ATOM 862 C C . GLU A 1 110 ? -0.302 -2.345 8.190 1.00 85.94 110 GLU A C 1
ATOM 864 O O . GLU A 1 110 ? -0.405 -3.068 7.197 1.00 85.94 110 GLU A O 1
ATOM 869 N N . ASN A 1 111 ? -1.357 -1.790 8.792 1.00 90.94 111 ASN A N 1
ATOM 870 C CA . ASN A 1 111 ? -2.731 -2.111 8.429 1.00 90.94 111 ASN A CA 1
ATOM 871 C C . ASN A 1 111 ? -3.148 -1.526 7.071 1.00 90.94 111 ASN A C 1
ATOM 873 O O . ASN A 1 111 ? -3.791 -2.240 6.308 1.00 90.94 111 ASN A O 1
ATOM 877 N N . ILE A 1 112 ? -2.767 -0.293 6.700 1.00 91.56 112 ILE A N 1
ATOM 878 C CA . ILE A 1 112 ? -3.117 0.245 5.364 1.00 91.56 112 ILE A CA 1
ATOM 879 C C . ILE A 1 112 ? -2.398 -0.504 4.236 1.00 91.56 112 ILE A C 1
ATOM 881 O O . ILE A 1 112 ? -2.993 -0.756 3.185 1.00 91.56 112 ILE A O 1
ATOM 885 N N . ILE A 1 113 ? -1.124 -0.868 4.447 1.00 90.44 113 ILE A N 1
ATOM 886 C CA . ILE A 1 113 ? -0.334 -1.593 3.452 1.00 90.44 113 ILE A CA 1
ATOM 887 C C . ILE A 1 113 ? -0.952 -2.972 3.272 1.00 90.44 113 ILE A C 1
ATOM 889 O O . ILE A 1 113 ? -1.227 -3.377 2.146 1.00 90.44 113 ILE A O 1
ATOM 893 N N . GLU A 1 114 ? -1.193 -3.682 4.370 1.00 92.31 114 GLU A N 1
ATOM 894 C CA . GLU A 1 114 ? -1.763 -5.022 4.329 1.00 92.31 114 GLU A CA 1
ATOM 895 C C . GLU A 1 114 ? -3.198 -5.031 3.781 1.00 92.31 114 GLU A C 1
ATOM 897 O O . GLU A 1 114 ? -3.517 -5.882 2.952 1.00 92.31 114 GLU A O 1
ATOM 902 N N . ALA A 1 115 ? -4.047 -4.070 4.157 1.00 94.44 115 ALA A N 1
ATOM 903 C CA . ALA A 1 115 ? -5.410 -3.963 3.634 1.00 94.44 115 ALA A CA 1
ATOM 904 C C . ALA A 1 115 ? -5.406 -3.860 2.107 1.00 94.44 115 ALA A C 1
ATOM 906 O O . ALA A 1 115 ? -6.110 -4.598 1.417 1.00 94.44 115 ALA A O 1
ATOM 907 N N . ASN A 1 116 ? -4.547 -2.998 1.566 1.00 92.94 116 ASN A N 1
ATOM 908 C CA . ASN A 1 116 ? -4.442 -2.819 0.131 1.00 92.94 116 ASN A CA 1
ATOM 909 C C . ASN A 1 116 ? -3.827 -4.051 -0.571 1.00 92.94 116 ASN A C 1
ATOM 911 O O . ASN A 1 116 ? -4.289 -4.435 -1.647 1.00 92.94 116 ASN A O 1
ATOM 915 N N . LYS A 1 117 ? -2.862 -4.743 0.053 1.00 92.69 117 LYS A N 1
ATOM 916 C CA . LYS A 1 117 ? -2.337 -6.021 -0.465 1.00 92.69 117 LYS A CA 1
ATOM 917 C C . LYS A 1 117 ? -3.415 -7.096 -0.563 1.00 92.69 117 LYS A C 1
ATOM 919 O O . LYS A 1 117 ? -3.548 -7.719 -1.614 1.00 92.69 117 LYS A O 1
ATOM 924 N N . ARG A 1 118 ? -4.198 -7.295 0.502 1.00 93.50 118 ARG A N 1
ATOM 925 C CA . ARG A 1 118 ? -5.305 -8.265 0.513 1.00 93.50 118 ARG A CA 1
ATOM 926 C C . ARG A 1 118 ? -6.329 -7.939 -0.562 1.00 93.50 118 ARG A C 1
ATOM 928 O O . ARG A 1 118 ? -6.801 -8.836 -1.246 1.00 93.50 118 ARG A O 1
ATOM 935 N N . LEU A 1 119 ? -6.608 -6.656 -0.769 1.00 94.75 119 LEU A N 1
ATOM 936 C CA . LEU A 1 119 ? -7.522 -6.196 -1.806 1.00 94.75 119 LEU A CA 1
ATOM 937 C C . LEU A 1 119 ? -7.017 -6.541 -3.221 1.00 94.75 119 LEU A C 1
ATOM 939 O O . LEU A 1 119 ? -7.786 -7.038 -4.046 1.00 94.75 119 LEU A O 1
ATOM 943 N N . HIS A 1 120 ? -5.721 -6.362 -3.493 1.00 93.56 120 HIS A N 1
ATOM 944 C CA . HIS A 1 120 ? -5.101 -6.800 -4.749 1.00 93.56 120 HIS A CA 1
ATOM 945 C C . HIS A 1 120 ? -5.177 -8.319 -4.937 1.00 93.56 120 HIS A C 1
ATOM 947 O O . HIS A 1 120 ? -5.573 -8.787 -6.002 1.00 93.56 120 HIS A O 1
ATOM 953 N N . GLN A 1 121 ? -4.868 -9.085 -3.890 1.00 92.56 121 GLN A N 1
ATOM 954 C CA . GLN A 1 121 ? -4.972 -10.547 -3.903 1.00 92.56 121 GLN A CA 1
ATOM 955 C C . GLN A 1 121 ? -6.411 -11.022 -4.153 1.00 92.56 121 GLN A C 1
ATOM 957 O O . GLN A 1 121 ? -6.621 -11.964 -4.913 1.00 92.56 121 GLN A O 1
ATOM 962 N N . CYS A 1 122 ? -7.405 -10.353 -3.560 1.00 92.81 122 CYS A N 1
ATOM 963 C CA . CYS A 1 122 ? -8.822 -10.606 -3.814 1.00 92.81 122 CYS A CA 1
ATOM 964 C C . CYS A 1 122 ? -9.212 -10.275 -5.259 1.00 92.81 122 CYS A C 1
ATOM 966 O O . CYS A 1 122 ? -9.907 -11.066 -5.886 1.00 92.81 122 CYS A O 1
ATOM 968 N N . THR A 1 123 ? -8.742 -9.145 -5.796 1.00 93.06 123 THR A N 1
ATOM 969 C CA . THR A 1 123 ? -9.035 -8.728 -7.179 1.00 93.06 123 THR A CA 1
ATOM 970 C C . THR A 1 123 ? -8.507 -9.737 -8.196 1.00 93.06 123 THR A C 1
ATOM 972 O O . THR A 1 123 ? -9.205 -10.079 -9.142 1.00 93.06 123 THR A O 1
ATOM 975 N N . LEU A 1 124 ? -7.283 -10.228 -7.990 1.00 90.94 124 LEU A N 1
ATOM 976 C CA . LEU A 1 124 ? -6.620 -11.163 -8.903 1.00 90.94 124 LEU A CA 1
ATOM 977 C C . LEU A 1 124 ? -6.959 -12.632 -8.628 1.00 90.94 124 LEU A C 1
ATOM 979 O O . LEU A 1 124 ? -6.509 -13.511 -9.358 1.00 90.94 124 LEU A O 1
ATOM 983 N N . ASN A 1 125 ? -7.723 -12.908 -7.568 1.00 89.69 125 ASN A N 1
ATOM 984 C CA . ASN A 1 125 ? -7.993 -14.254 -7.069 1.00 89.69 125 ASN A CA 1
ATOM 985 C C . ASN A 1 125 ? -6.713 -15.098 -6.857 1.00 89.69 125 ASN A C 1
ATOM 987 O O . ASN A 1 125 ? -6.714 -16.318 -7.023 1.00 89.69 125 ASN A O 1
ATOM 991 N N . ASP A 1 126 ? -5.612 -14.447 -6.467 1.00 87.06 126 ASP A N 1
ATOM 992 C CA . ASP A 1 126 ? -4.321 -15.082 -6.206 1.00 87.06 126 ASP A CA 1
ATOM 993 C C . ASP A 1 126 ? -3.746 -14.597 -4.871 1.00 87.06 126 ASP A C 1
ATOM 995 O O . ASP A 1 126 ? -3.233 -13.487 -4.736 1.00 87.06 126 ASP A O 1
ATOM 999 N N . LYS A 1 127 ? -3.795 -15.469 -3.859 1.00 80.12 127 LYS A N 1
ATOM 1000 C CA . LYS A 1 127 ? -3.248 -15.189 -2.521 1.00 80.12 127 LYS A CA 1
ATOM 1001 C C . LYS A 1 127 ? -1.723 -15.267 -2.456 1.00 80.12 127 LYS A C 1
ATOM 1003 O O . LYS A 1 127 ? -1.139 -14.830 -1.466 1.00 80.12 127 LYS A O 1
ATOM 1008 N N . LYS A 1 128 ? -1.072 -15.865 -3.455 1.00 81.75 128 LYS A N 1
ATOM 1009 C CA . LYS A 1 128 ? 0.386 -16.020 -3.508 1.00 81.75 128 LYS A CA 1
ATOM 1010 C C . LYS A 1 128 ? 1.057 -14.877 -4.254 1.00 81.75 128 LYS A C 1
ATOM 1012 O O . LYS A 1 128 ? 2.281 -14.756 -4.159 1.00 81.75 128 LYS A O 1
ATOM 1017 N N . ILE A 1 129 ? 0.290 -14.035 -4.949 1.00 84.06 129 ILE A N 1
ATOM 1018 C CA . ILE A 1 129 ? 0.877 -12.937 -5.697 1.00 84.06 129 ILE A CA 1
ATOM 1019 C C . ILE A 1 129 ? 1.620 -11.981 -4.767 1.00 84.06 129 ILE A C 1
ATOM 1021 O O . ILE A 1 129 ? 1.133 -11.562 -3.708 1.00 84.06 129 ILE A O 1
ATOM 1025 N N . LYS A 1 130 ? 2.850 -11.655 -5.163 1.00 85.56 130 LYS A N 1
ATOM 1026 C CA . LYS A 1 130 ? 3.690 -10.710 -4.440 1.00 85.56 130 LYS A CA 1
ATOM 1027 C C . LYS A 1 130 ? 3.181 -9.304 -4.734 1.00 85.56 130 LYS A C 1
ATOM 1029 O O . LYS A 1 130 ? 3.276 -8.837 -5.861 1.00 85.56 130 LYS A O 1
ATOM 1034 N N . VAL A 1 131 ? 2.694 -8.618 -3.706 1.00 84.69 131 VAL A N 1
ATOM 1035 C CA . VAL A 1 131 ? 2.240 -7.227 -3.804 1.00 84.69 131 VAL A CA 1
ATOM 1036 C C . VAL A 1 131 ? 3.253 -6.328 -3.095 1.00 84.69 131 VAL A C 1
ATOM 1038 O O . VAL A 1 131 ? 3.451 -6.421 -1.880 1.00 84.69 131 VAL A O 1
ATOM 1041 N N . ILE A 1 132 ? 3.940 -5.486 -3.863 1.00 77.88 132 ILE A N 1
ATOM 1042 C CA . ILE A 1 132 ? 5.050 -4.642 -3.409 1.00 77.88 132 ILE A CA 1
ATOM 1043 C C . ILE A 1 132 ? 4.561 -3.200 -3.325 1.00 77.88 132 ILE A C 1
ATOM 1045 O O . ILE A 1 132 ? 4.117 -2.654 -4.325 1.00 77.88 132 ILE A O 1
ATOM 1049 N N . ASN A 1 133 ? 4.655 -2.570 -2.156 1.00 78.38 133 ASN A N 1
ATOM 1050 C CA . ASN A 1 133 ? 4.413 -1.131 -2.030 1.00 78.38 133 ASN A CA 1
ATOM 1051 C C . ASN A 1 133 ? 5.590 -0.371 -2.661 1.00 78.38 133 ASN A C 1
ATOM 1053 O O . ASN A 1 133 ? 6.716 -0.528 -2.196 1.00 78.38 133 ASN A O 1
ATOM 1057 N N . LEU A 1 134 ? 5.338 0.422 -3.702 1.00 70.38 134 LEU A N 1
ATOM 1058 C CA . LEU A 1 134 ? 6.364 1.207 -4.393 1.00 70.38 134 LEU A CA 1
ATOM 1059 C C . LEU A 1 134 ? 6.552 2.581 -3.758 1.00 70.38 134 LEU A C 1
ATOM 1061 O O . LEU A 1 134 ? 7.677 3.002 -3.504 1.00 70.38 134 LEU A O 1
ATOM 1065 N N . TYR A 1 135 ? 5.456 3.303 -3.529 1.00 75.25 135 TYR A N 1
ATOM 1066 C CA . TYR A 1 135 ? 5.512 4.622 -2.910 1.00 75.25 135 TYR A CA 1
ATOM 1067 C C . TYR A 1 135 ? 4.167 5.023 -2.309 1.00 75.25 135 TYR A C 1
ATOM 1069 O O . TYR A 1 135 ? 3.109 4.532 -2.703 1.00 75.25 135 TYR A O 1
ATOM 1077 N N . MET A 1 136 ? 4.220 5.979 -1.385 1.00 78.31 136 MET A N 1
ATOM 1078 C CA . MET A 1 136 ? 3.057 6.612 -0.772 1.00 78.31 136 MET A CA 1
ATOM 1079 C C . MET A 1 136 ? 3.143 8.128 -0.936 1.00 78.31 136 MET A C 1
ATOM 1081 O O . MET A 1 136 ? 4.237 8.676 -1.029 1.00 78.31 136 MET A O 1
ATOM 1085 N N . LYS A 1 137 ? 2.000 8.809 -1.007 1.00 76.62 137 LYS A N 1
ATOM 1086 C CA . LYS A 1 137 ? 1.925 10.255 -1.238 1.00 76.62 137 LYS A CA 1
ATOM 1087 C C . LYS A 1 137 ? 0.823 10.876 -0.385 1.00 76.62 137 LYS A C 1
ATOM 1089 O O . LYS A 1 137 ? -0.280 10.336 -0.332 1.00 76.62 137 LYS A O 1
ATOM 1094 N N . LYS A 1 138 ? 1.098 12.050 0.200 1.00 75.94 138 LYS A N 1
ATOM 1095 C CA . LYS A 1 138 ? 0.161 12.827 1.044 1.00 75.94 138 LYS A CA 1
ATOM 1096 C C . LYS A 1 138 ? -0.279 12.096 2.326 1.00 75.94 138 LYS A C 1
ATOM 1098 O O . LYS A 1 138 ? -1.400 12.302 2.776 1.00 75.94 138 LYS A O 1
ATOM 1103 N N . ILE A 1 139 ? 0.572 11.254 2.922 1.00 79.50 139 ILE A N 1
ATOM 1104 C CA . ILE A 1 139 ? 0.217 10.537 4.159 1.00 79.50 139 ILE A CA 1
ATOM 1105 C C . ILE A 1 139 ? 0.021 11.541 5.313 1.00 79.50 139 ILE A C 1
ATOM 1107 O O . ILE A 1 139 ? 0.940 12.311 5.603 1.00 79.50 139 ILE A O 1
ATOM 1111 N N . PRO A 1 140 ? -1.128 11.537 6.015 1.00 70.06 140 PRO A N 1
ATOM 1112 C CA . PRO A 1 140 ? -1.410 12.516 7.064 1.00 70.06 140 PRO A CA 1
ATOM 1113 C C . PRO A 1 140 ? -0.818 12.116 8.433 1.00 70.06 140 PRO A C 1
ATOM 1115 O O . PRO A 1 140 ? -1.549 12.020 9.418 1.00 70.06 140 PRO A O 1
ATOM 1118 N N . LEU A 1 141 ? 0.502 11.892 8.527 1.00 64.81 141 LEU A N 1
ATOM 1119 C CA . LEU A 1 141 ? 1.159 11.357 9.740 1.00 64.81 141 LEU A CA 1
ATOM 1120 C C . LEU A 1 141 ? 0.805 12.108 11.029 1.00 64.81 141 LEU A C 1
ATOM 1122 O O . LEU A 1 141 ? 0.410 11.489 12.015 1.00 64.81 141 LEU A O 1
ATOM 1126 N N . GLY A 1 142 ? 0.886 13.441 11.019 1.00 59.25 142 GLY A N 1
ATOM 1127 C CA . GLY A 1 142 ? 0.690 14.264 12.218 1.00 59.25 142 GLY A CA 1
ATOM 1128 C C . GLY A 1 142 ? -0.723 14.209 12.812 1.00 59.25 142 GLY A C 1
ATOM 1129 O O . GLY A 1 142 ? -0.889 14.417 14.012 1.00 59.25 142 GLY A O 1
ATOM 1130 N N . LEU A 1 143 ? -1.739 13.897 12.001 1.00 61.44 143 LEU A N 1
ATOM 1131 C CA . LEU A 1 143 ? -3.135 13.809 12.445 1.00 61.44 143 LEU A CA 1
ATOM 1132 C C . LEU A 1 143 ? -3.490 12.418 12.991 1.00 61.44 143 LEU A C 1
ATOM 1134 O O . LEU A 1 143 ? -4.441 12.283 13.760 1.00 61.44 143 LEU A O 1
ATOM 1138 N N . MET A 1 144 ? -2.726 11.388 12.618 1.00 62.19 144 MET A N 1
ATOM 1139 C CA . MET A 1 144 ? -3.107 9.994 12.860 1.00 62.19 144 MET A CA 1
ATOM 1140 C C . MET A 1 144 ? -2.584 9.417 14.163 1.00 62.19 144 MET A C 1
ATOM 1142 O O . MET A 1 144 ? -3.269 8.608 14.778 1.00 62.19 144 MET A O 1
ATOM 1146 N N . VAL A 1 145 ? -1.450 9.902 14.672 1.00 58.97 145 VAL A N 1
ATOM 1147 C CA . VAL A 1 145 ? -0.938 9.456 15.983 1.00 58.97 145 VAL A CA 1
ATOM 1148 C C . VAL A 1 145 ? -1.863 9.874 17.140 1.00 58.97 145 VAL A C 1
ATOM 1150 O O . VAL A 1 145 ? -1.844 9.267 18.211 1.00 58.97 145 VAL A O 1
ATOM 1153 N N . GLN A 1 146 ? -2.708 10.889 16.924 1.00 67.88 146 GLN A N 1
ATOM 1154 C CA . GLN A 1 146 ? -3.690 11.365 17.905 1.00 67.88 146 GLN A CA 1
ATOM 1155 C C . GLN A 1 146 ? -5.019 10.596 17.868 1.00 67.88 146 GLN A C 1
ATOM 1157 O O . GLN A 1 146 ? -5.819 10.711 18.797 1.00 67.88 146 GLN A O 1
ATOM 1162 N N . LYS A 1 147 ? -5.286 9.829 16.806 1.00 73.62 147 LYS A N 1
ATOM 1163 C CA . LYS A 1 147 ? -6.565 9.147 16.587 1.00 73.62 147 LYS A CA 1
ATOM 1164 C C . LYS A 1 147 ? -6.376 7.648 16.756 1.00 73.62 147 LYS A C 1
ATOM 1166 O O . LYS A 1 147 ? -5.927 6.959 15.849 1.00 73.62 147 LYS A O 1
ATOM 1171 N N . LYS A 1 148 ? -6.715 7.159 17.950 1.00 88.00 148 LYS A N 1
ATOM 1172 C CA . LYS A 1 148 ? -6.677 5.731 18.283 1.00 88.00 148 LYS A CA 1
ATOM 1173 C C . LYS A 1 148 ? -8.044 5.085 18.100 1.00 88.00 148 LYS A C 1
ATOM 1175 O O . LYS A 1 148 ? -9.052 5.756 18.319 1.00 88.00 148 LYS A O 1
ATOM 1180 N N . GLY A 1 149 ? -8.073 3.813 17.723 1.00 91.00 149 GLY A N 1
ATOM 1181 C CA . GLY A 1 149 ? -9.294 3.016 17.604 1.00 91.00 149 GLY A CA 1
ATOM 1182 C C . GLY A 1 149 ? -9.524 2.428 16.215 1.00 91.00 149 GLY A C 1
ATOM 1183 O O . GLY A 1 149 ? -8.656 2.482 15.345 1.00 91.00 149 GLY A O 1
ATOM 1184 N N . MET A 1 150 ? -10.715 1.857 16.036 1.00 93.56 150 MET A N 1
ATOM 1185 C CA . MET A 1 150 ? -11.150 1.212 14.800 1.00 93.56 150 MET A CA 1
ATOM 1186 C C . MET A 1 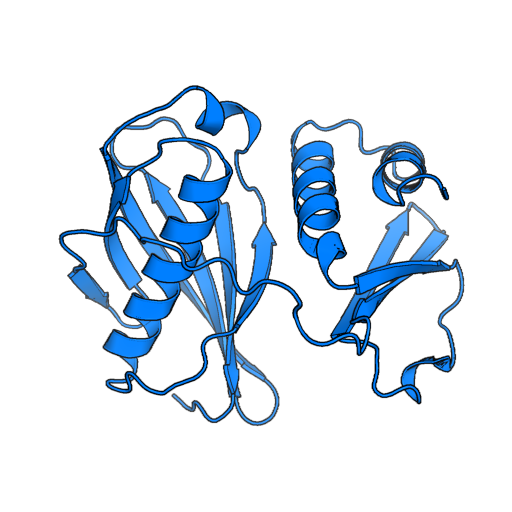150 ? -11.792 2.231 13.860 1.00 93.56 150 MET A C 1
ATOM 1188 O O . MET A 1 150 ? -12.681 2.978 14.270 1.00 93.56 150 MET A O 1
ATOM 1192 N N . TYR A 1 151 ? -11.375 2.236 12.598 1.00 92.88 151 TYR A N 1
ATOM 1193 C CA . TYR A 1 151 ? -11.872 3.166 11.589 1.00 92.88 151 TYR A CA 1
ATOM 1194 C C . TYR A 1 151 ? -12.160 2.449 10.277 1.00 92.88 151 TYR A C 1
ATOM 1196 O O . TYR A 1 151 ? -11.415 1.553 9.878 1.00 92.88 151 TYR A O 1
ATOM 1204 N N . ARG A 1 152 ? -13.217 2.875 9.576 1.00 95.38 152 ARG A N 1
ATOM 1205 C CA . ARG A 1 152 ? -13.497 2.385 8.227 1.00 95.38 152 ARG A CA 1
ATOM 1206 C C . ARG A 1 152 ? -12.599 3.105 7.222 1.00 95.38 152 ARG A C 1
ATOM 1208 O O . ARG A 1 152 ? -12.652 4.328 7.081 1.00 95.38 152 ARG A O 1
ATOM 1215 N N . LEU A 1 153 ? -11.773 2.325 6.539 1.00 95.81 153 LEU A N 1
ATOM 1216 C CA . LEU A 1 153 ? -10.898 2.737 5.456 1.00 95.81 153 LEU A CA 1
ATOM 1217 C C . LEU A 1 153 ? -11.577 2.434 4.120 1.00 95.81 153 LEU A C 1
ATOM 1219 O O . LEU A 1 153 ? -11.975 1.300 3.861 1.00 95.81 153 LEU A O 1
ATOM 1223 N N . ASN A 1 154 ? -11.638 3.433 3.249 1.00 97.50 154 ASN A N 1
ATOM 1224 C CA . ASN A 1 154 ? -12.077 3.291 1.870 1.00 97.50 154 ASN A CA 1
ATOM 1225 C C . ASN A 1 154 ? -10.857 3.345 0.951 1.00 97.50 154 ASN A C 1
ATOM 1227 O O . ASN A 1 154 ? -10.026 4.248 1.063 1.00 97.50 154 ASN A O 1
ATOM 1231 N N . ILE A 1 155 ? -10.761 2.382 0.038 1.00 97.56 155 ILE A N 1
ATOM 1232 C CA . ILE A 1 155 ? -9.676 2.248 -0.931 1.00 97.56 155 ILE A CA 1
ATOM 1233 C C . ILE A 1 155 ? -10.288 2.347 -2.325 1.00 97.56 155 ILE A C 1
ATOM 1235 O O . ILE A 1 155 ? -11.058 1.484 -2.739 1.00 97.56 155 ILE A O 1
ATOM 1239 N N . ARG A 1 156 ? -9.938 3.393 -3.069 1.00 97.19 156 ARG A N 1
ATOM 1240 C CA . ARG A 1 156 ? -10.453 3.652 -4.414 1.00 97.19 156 ARG A CA 1
ATOM 1241 C C . ARG A 1 156 ? -9.338 3.527 -5.437 1.00 97.19 156 ARG A C 1
ATOM 1243 O O . ARG A 1 156 ? -8.343 4.244 -5.354 1.00 97.19 156 ARG A O 1
ATOM 1250 N N . HIS A 1 157 ? -9.507 2.668 -6.430 1.00 94.38 157 HIS A N 1
ATOM 1251 C CA . HIS A 1 157 ? -8.576 2.589 -7.545 1.00 94.38 157 HIS A CA 1
ATOM 1252 C C . HIS A 1 157 ? -8.598 3.892 -8.357 1.00 94.38 157 HIS A C 1
ATOM 1254 O O . HIS A 1 157 ? -9.665 4.406 -8.701 1.00 94.38 157 HIS A O 1
ATOM 1260 N N . ILE A 1 158 ? -7.420 4.447 -8.644 1.00 92.38 158 ILE A N 1
ATOM 1261 C CA . ILE A 1 158 ? -7.274 5.663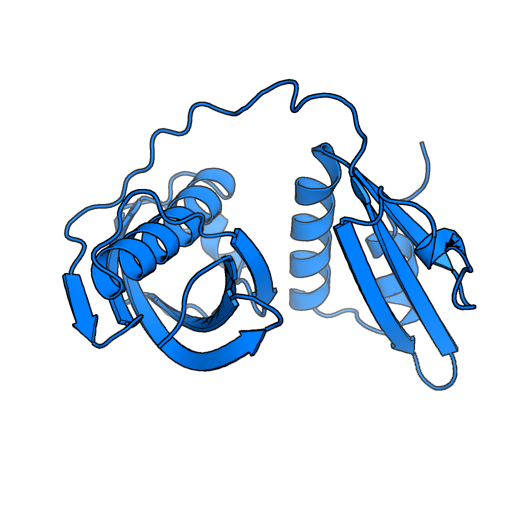 -9.461 1.00 92.38 158 ILE A CA 1
ATOM 1262 C C . ILE A 1 158 ? -6.755 5.313 -10.854 1.00 92.38 158 ILE A C 1
ATOM 1264 O O . ILE A 1 158 ? -7.126 5.960 -11.829 1.00 92.38 158 ILE A O 1
ATOM 1268 N N . GLY A 1 159 ? -5.892 4.307 -10.961 1.00 84.19 159 GLY A N 1
ATOM 1269 C CA . GLY A 1 159 ? -5.362 3.891 -12.248 1.00 84.19 159 GLY A CA 1
ATOM 1270 C C . GLY A 1 159 ? -4.337 2.780 -12.138 1.00 84.19 159 GLY A C 1
ATOM 1271 O O .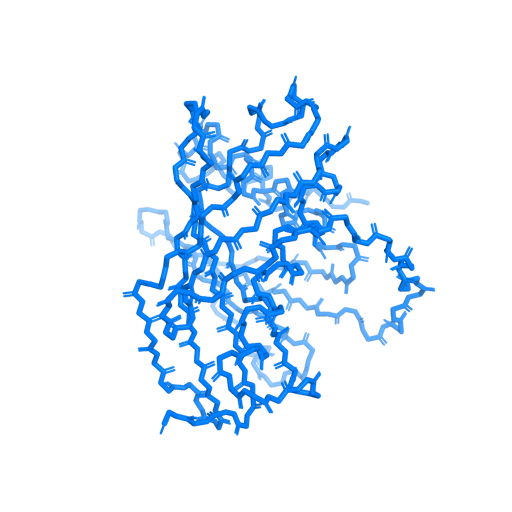 GLY A 1 159 ? -3.792 2.495 -11.069 1.00 84.19 159 GLY A O 1
ATOM 1272 N N . SER A 1 160 ? -4.064 2.165 -13.276 1.00 88.12 160 SER A N 1
ATOM 1273 C CA . SER A 1 160 ? -3.097 1.090 -13.411 1.00 88.12 160 SER A CA 1
ATOM 1274 C C . SER A 1 160 ? -2.310 1.235 -14.706 1.00 88.12 160 SER A C 1
ATOM 1276 O O . SER A 1 160 ? -2.731 1.915 -15.643 1.00 88.12 160 SER A O 1
ATOM 1278 N N . ARG A 1 161 ? -1.123 0.635 -14.739 1.00 82.88 161 ARG A N 1
ATOM 1279 C CA . ARG A 1 161 ? -0.307 0.523 -15.946 1.00 82.88 161 ARG A CA 1
ATOM 1280 C C . ARG A 1 161 ? 0.510 -0.757 -15.903 1.00 82.88 161 ARG A C 1
ATOM 1282 O O . ARG A 1 161 ? 1.000 -1.138 -14.839 1.00 82.88 161 ARG A O 1
ATOM 1289 N N . SER A 1 162 ? 0.732 -1.364 -17.060 1.00 76.81 162 SER A N 1
ATOM 1290 C CA . SER A 1 162 ? 1.776 -2.375 -17.202 1.00 76.81 162 SER A CA 1
ATOM 1291 C C . SER A 1 162 ? 3.137 -1.743 -16.899 1.00 76.81 162 SER A C 1
ATOM 1293 O O . SER A 1 162 ? 3.425 -0.613 -17.309 1.00 76.81 162 SER A O 1
ATOM 1295 N N . HIS A 1 163 ? 3.968 -2.447 -16.140 1.00 70.00 163 HIS A N 1
ATOM 1296 C CA . HIS A 1 163 ? 5.310 -2.014 -15.782 1.00 70.00 163 HIS A CA 1
ATOM 1297 C C . HIS A 1 163 ? 6.248 -3.218 -15.811 1.00 70.00 163 HIS A C 1
ATOM 1299 O O . HIS A 1 163 ? 6.228 -4.040 -14.895 1.00 70.00 163 HIS A O 1
ATOM 1305 N N . ASN A 1 164 ? 7.060 -3.308 -16.870 1.00 77.00 164 ASN A N 1
ATOM 1306 C CA . ASN A 1 164 ? 7.831 -4.508 -17.212 1.00 77.00 164 ASN A CA 1
ATOM 1307 C C . ASN A 1 164 ? 6.900 -5.740 -17.262 1.00 77.00 164 ASN A C 1
ATOM 1309 O O . ASN A 1 164 ? 5.807 -5.646 -17.821 1.00 77.00 164 ASN A O 1
ATOM 1313 N N . ASP A 1 165 ? 7.292 -6.842 -16.620 1.00 77.00 165 ASP A N 1
ATOM 1314 C CA . ASP A 1 165 ? 6.522 -8.089 -16.508 1.00 77.00 165 ASP A CA 1
ATOM 1315 C C . ASP A 1 165 ? 5.468 -8.050 -15.388 1.00 77.00 165 ASP A C 1
ATOM 1317 O O . ASP A 1 165 ? 5.240 -9.049 -14.712 1.00 77.00 165 ASP A O 1
ATOM 1321 N N . GLY A 1 166 ? 4.862 -6.900 -15.097 1.00 86.62 166 GLY A N 1
ATOM 1322 C CA . GLY A 1 166 ? 3.905 -6.790 -13.999 1.00 86.62 166 GLY A CA 1
ATOM 1323 C C . GLY A 1 166 ? 2.894 -5.665 -14.148 1.00 86.62 166 GLY A C 1
ATOM 1324 O O . GLY A 1 166 ? 2.924 -4.874 -15.093 1.00 86.62 166 GLY A O 1
ATOM 1325 N N . LEU A 1 167 ? 2.010 -5.575 -13.158 1.00 85.50 167 LEU A N 1
ATOM 1326 C CA . LEU A 1 167 ? 0.968 -4.561 -13.075 1.00 85.50 167 LEU A CA 1
ATOM 1327 C C . LEU A 1 167 ? 1.277 -3.593 -11.937 1.00 85.50 167 LEU A C 1
ATOM 1329 O O . LEU A 1 167 ? 1.417 -4.003 -10.784 1.00 85.50 167 LEU A O 1
ATOM 1333 N N . ALA A 1 168 ? 1.368 -2.305 -12.255 1.00 85.44 168 ALA A N 1
ATOM 1334 C CA . ALA A 1 168 ? 1.419 -1.246 -11.261 1.00 85.44 168 ALA A CA 1
ATOM 1335 C C . ALA A 1 168 ? 0.031 -0.621 -11.093 1.00 85.44 168 ALA A C 1
ATOM 1337 O O . ALA A 1 168 ? -0.645 -0.334 -12.081 1.00 85.44 168 ALA A O 1
ATOM 1338 N N . THR A 1 169 ? -0.376 -0.370 -9.856 1.00 89.38 169 THR A N 1
ATOM 1339 C CA . THR A 1 169 ? -1.660 0.245 -9.499 1.00 89.38 169 THR A CA 1
ATOM 1340 C C . THR A 1 169 ? -1.431 1.427 -8.576 1.00 89.38 169 THR A C 1
ATOM 1342 O O . THR A 1 169 ? -0.494 1.438 -7.781 1.00 89.38 169 THR A O 1
ATOM 1345 N N . ILE A 1 170 ? -2.295 2.432 -8.663 1.00 89.25 170 ILE A N 1
ATOM 1346 C CA . ILE A 1 170 ? -2.361 3.527 -7.704 1.00 89.25 170 ILE A CA 1
ATOM 1347 C C . ILE A 1 170 ? -3.770 3.609 -7.126 1.00 89.25 170 ILE A C 1
ATOM 1349 O O . ILE A 1 170 ? -4.759 3.702 -7.858 1.00 89.25 170 ILE A O 1
ATOM 1353 N N . ASN A 1 171 ? -3.843 3.599 -5.798 1.00 92.19 171 ASN A N 1
ATOM 1354 C CA . ASN A 1 171 ? -5.088 3.663 -5.050 1.00 92.19 171 ASN A CA 1
ATOM 1355 C C . ASN A 1 171 ? -5.104 4.903 -4.151 1.00 92.19 171 ASN A C 1
ATOM 1357 O O . ASN A 1 171 ? -4.087 5.271 -3.561 1.00 92.19 171 ASN A O 1
ATOM 1361 N N . GLU A 1 172 ? -6.268 5.535 -4.050 1.00 94.69 172 GLU A N 1
ATOM 1362 C CA . GLU A 1 172 ? -6.576 6.594 -3.097 1.00 94.69 172 GLU A CA 1
ATOM 1363 C C . GLU A 1 172 ? -7.200 5.999 -1.845 1.00 94.69 172 GLU A C 1
ATOM 1365 O O . GLU A 1 172 ? -7.986 5.057 -1.921 1.00 94.69 172 GLU A O 1
ATOM 1370 N N . PHE A 1 173 ? -6.873 6.581 -0.704 1.00 94.94 173 PHE A N 1
ATOM 1371 C CA . PHE A 1 173 ? -7.318 6.143 0.600 1.00 94.94 173 PHE A CA 1
ATOM 1372 C C . PHE A 1 173 ? -8.004 7.298 1.306 1.00 94.94 173 PHE A C 1
ATOM 1374 O O . PHE A 1 173 ? -7.500 8.428 1.321 1.00 94.94 173 PHE A O 1
ATOM 1381 N N . SER A 1 174 ? -9.141 6.999 1.915 1.00 93.56 174 SER A N 1
ATOM 1382 C CA . SER A 1 174 ? -9.892 7.928 2.748 1.00 93.56 174 SER A CA 1
ATOM 1383 C C . SER A 1 174 ? -10.495 7.195 3.938 1.00 93.56 174 SER A C 1
ATOM 1385 O O . SER A 1 174 ? -10.647 5.975 3.924 1.00 93.56 174 SER A O 1
ATOM 1387 N N . PHE A 1 175 ? -10.827 7.943 4.983 1.00 92.50 175 PHE A N 1
ATOM 1388 C CA . PHE A 1 175 ? -11.469 7.406 6.174 1.00 92.50 175 PHE A CA 1
ATOM 1389 C C . PHE A 1 175 ? -12.896 7.919 6.264 1.00 92.50 175 PHE A C 1
ATOM 1391 O O . PHE A 1 175 ? -13.137 9.116 6.108 1.00 92.50 175 PHE A O 1
ATOM 1398 N N . GLU A 1 176 ? -13.841 7.024 6.523 1.00 91.19 176 GLU A N 1
ATOM 1399 C CA . GLU A 1 176 ? -15.223 7.429 6.752 1.00 91.19 176 GLU A CA 1
ATOM 1400 C C . GLU A 1 176 ? -15.350 8.173 8.087 1.00 91.19 176 GLU A C 1
ATOM 1402 O O . GLU A 1 176 ? -14.750 7.789 9.091 1.00 91.19 176 GLU A O 1
ATOM 1407 N N . GLY A 1 177 ? -16.116 9.268 8.098 1.00 82.94 177 GLY A N 1
ATOM 1408 C CA . GLY A 1 177 ? -16.415 10.028 9.316 1.00 82.94 177 GLY A CA 1
ATOM 1409 C C . GLY A 1 177 ? -15.226 10.778 9.931 1.00 82.94 177 GLY A C 1
ATOM 1410 O O . GLY A 1 177 ? -15.400 11.477 10.930 1.00 82.94 177 GLY A O 1
ATOM 1411 N N . LEU A 1 178 ? -14.029 10.686 9.343 1.00 81.88 178 LEU A N 1
ATOM 1412 C CA . LEU A 1 178 ? -12.853 11.440 9.761 1.00 81.88 178 LEU A CA 1
ATOM 1413 C C . LEU A 1 178 ? -12.533 12.544 8.759 1.00 81.88 178 LEU A C 1
ATOM 1415 O O . LEU A 1 178 ? -12.457 12.314 7.555 1.00 81.88 178 LEU A O 1
ATOM 1419 N N . ASN A 1 179 ? -12.236 13.740 9.270 1.00 78.69 179 ASN A N 1
ATOM 1420 C CA . ASN A 1 179 ? -11.684 14.825 8.462 1.00 78.69 179 ASN A CA 1
ATOM 1421 C C . ASN A 1 179 ? -10.176 14.615 8.227 1.00 78.69 179 ASN A C 1
ATOM 1423 O O . ASN A 1 179 ? -9.342 15.395 8.690 1.00 78.69 179 ASN A O 1
ATOM 1427 N N . PHE A 1 180 ? -9.822 13.504 7.579 1.00 78.62 180 PHE A N 1
ATOM 1428 C CA . PHE A 1 180 ? -8.457 13.209 7.159 1.00 78.62 180 PHE A CA 1
ATOM 1429 C C . PHE A 1 180 ? -8.267 13.538 5.681 1.00 78.62 180 PHE A C 1
ATOM 1431 O O . PHE A 1 180 ? -9.098 13.151 4.856 1.00 78.62 180 PHE A O 1
ATOM 1438 N N . PRO A 1 181 ? -7.158 14.210 5.319 1.00 79.50 181 PRO A N 1
ATOM 1439 C CA . PRO A 1 181 ? -6.776 14.337 3.925 1.00 79.50 181 PRO A CA 1
ATOM 1440 C C . PRO A 1 181 ? -6.657 12.961 3.273 1.00 79.50 181 PRO A C 1
ATOM 1442 O O . PRO A 1 181 ? -6.082 12.033 3.846 1.00 79.50 181 PRO A O 1
ATOM 1445 N N . THR A 1 182 ? -7.162 12.849 2.049 1.00 87.69 182 THR A N 1
ATOM 1446 C CA . THR A 1 182 ? -6.957 11.659 1.226 1.00 87.69 182 THR A CA 1
ATOM 1447 C C . THR A 1 182 ? -5.478 11.489 0.900 1.00 87.69 182 THR A C 1
ATOM 1449 O O . THR A 1 182 ? -4.799 12.461 0.544 1.00 87.69 182 THR A O 1
ATOM 1452 N N . PHE A 1 183 ? -5.002 10.252 0.924 1.00 86.31 183 PHE A N 1
ATOM 1453 C CA . PHE A 1 183 ? -3.632 9.906 0.554 1.00 86.31 183 PHE A CA 1
ATOM 1454 C C . PHE A 1 183 ? -3.615 8.818 -0.511 1.00 86.31 183 PHE A C 1
ATOM 1456 O O . PHE A 1 183 ? -4.639 8.219 -0.822 1.00 86.31 183 PHE A O 1
ATOM 1463 N N . GLN A 1 184 ? -2.461 8.607 -1.134 1.00 87.19 184 GLN A N 1
ATOM 1464 C CA . GLN A 1 184 ? -2.332 7.708 -2.277 1.00 87.19 184 GLN A CA 1
ATOM 1465 C C . GLN A 1 184 ? -1.195 6.724 -2.044 1.00 87.19 184 GLN A C 1
ATOM 1467 O O . GLN A 1 184 ? -0.155 7.100 -1.503 1.00 87.19 184 GLN A O 1
ATOM 1472 N N . MET A 1 185 ? -1.376 5.481 -2.479 1.00 88.56 185 MET A N 1
ATOM 1473 C CA . MET A 1 185 ? -0.330 4.460 -2.443 1.00 88.56 185 MET A CA 1
ATOM 1474 C C . MET A 1 185 ? -0.262 3.741 -3.782 1.00 88.56 185 MET A C 1
ATOM 1476 O O . MET A 1 185 ? -1.291 3.454 -4.396 1.00 88.56 185 MET A O 1
ATOM 1480 N N . CYS A 1 186 ? 0.960 3.470 -4.226 1.00 85.94 186 CYS A N 1
ATOM 1481 C CA . CYS A 1 186 ? 1.246 2.767 -5.461 1.00 85.94 186 CYS A CA 1
ATOM 1482 C C . CYS A 1 186 ? 1.827 1.393 -5.155 1.00 85.94 186 CYS A C 1
ATOM 1484 O O . CYS A 1 186 ? 2.750 1.277 -4.347 1.00 85.94 186 CYS A O 1
ATOM 1486 N N . PHE A 1 187 ? 1.317 0.371 -5.830 1.00 86.38 187 PHE A N 1
ATOM 1487 C CA . PHE A 1 187 ? 1.752 -1.006 -5.671 1.00 86.38 187 PHE A CA 1
ATOM 1488 C C . PHE A 1 187 ? 2.185 -1.608 -7.003 1.00 86.38 187 PHE A C 1
ATOM 1490 O O . PHE A 1 187 ? 1.680 -1.236 -8.056 1.00 86.38 187 PHE A O 1
ATOM 1497 N N . LEU A 1 188 ? 3.118 -2.554 -6.942 1.00 85.69 188 LEU A N 1
ATOM 1498 C CA . LEU A 1 188 ? 3.549 -3.389 -8.055 1.00 85.69 188 LEU A CA 1
ATOM 1499 C C . LEU A 1 188 ? 3.235 -4.847 -7.749 1.00 85.69 188 LEU A C 1
ATOM 1501 O O . LEU A 1 188 ? 3.559 -5.351 -6.671 1.00 85.69 188 LEU A O 1
ATOM 1505 N N . MET A 1 189 ? 2.669 -5.526 -8.734 1.00 89.50 189 MET A N 1
ATOM 1506 C CA . MET A 1 189 ? 2.455 -6.965 -8.740 1.00 89.50 189 MET A CA 1
ATOM 1507 C C . MET A 1 189 ? 3.266 -7.569 -9.885 1.00 89.50 189 MET A C 1
ATOM 1509 O O . MET A 1 189 ? 2.806 -7.571 -11.030 1.00 89.50 189 MET A O 1
ATOM 1513 N N . PRO A 1 190 ? 4.497 -8.036 -9.616 1.00 83.69 190 PRO A N 1
ATOM 1514 C CA . PRO A 1 190 ? 5.290 -8.733 -10.618 1.00 83.69 190 PRO A CA 1
ATOM 1515 C C . PRO A 1 190 ? 4.561 -10.000 -11.077 1.00 83.69 190 PRO A C 1
ATOM 1517 O O . PRO A 1 190 ? 4.015 -10.731 -10.252 1.00 83.69 190 PRO A O 1
ATOM 1520 N N . GLY A 1 191 ? 4.550 -10.254 -12.380 1.00 83.19 191 GLY A N 1
ATOM 1521 C CA . GLY A 1 191 ? 3.863 -11.377 -13.018 1.00 83.19 191 GLY A CA 1
ATOM 1522 C C . GLY A 1 191 ? 2.357 -11.184 -13.221 1.00 83.19 191 GLY A C 1
ATOM 1523 O O . GLY A 1 191 ? 1.736 -12.015 -13.877 1.00 83.19 191 GLY A O 1
ATOM 1524 N N . ALA A 1 192 ? 1.754 -10.113 -12.688 1.00 86.06 192 ALA A N 1
ATOM 1525 C CA . ALA A 1 192 ? 0.343 -9.815 -12.923 1.00 86.06 192 ALA A CA 1
ATOM 1526 C C . ALA A 1 192 ? 0.125 -9.176 -14.297 1.00 86.06 192 ALA A C 1
ATOM 1528 O O . ALA A 1 192 ? 0.855 -8.267 -14.696 1.00 86.06 192 ALA A O 1
ATOM 1529 N N . THR A 1 193 ? -0.952 -9.584 -14.959 1.00 78.12 193 THR A N 1
ATOM 1530 C CA . THR A 1 193 ? -1.512 -8.925 -16.144 1.00 78.12 193 THR A CA 1
ATOM 1531 C C . THR A 1 193 ? -3.001 -8.660 -15.903 1.00 78.12 193 THR A C 1
ATOM 1533 O O . THR A 1 193 ? -3.590 -9.280 -15.014 1.00 78.12 193 THR A O 1
ATOM 1536 N N . LEU A 1 194 ? -3.565 -7.671 -16.604 1.00 66.81 194 LEU A N 1
ATOM 1537 C CA . LEU A 1 194 ? -4.999 -7.353 -16.561 1.00 66.81 194 LEU A CA 1
ATOM 1538 C C . LEU A 1 194 ? -5.789 -8.266 -17.498 1.00 66.81 194 LEU A C 1
ATOM 1540 O O . LEU A 1 194 ? -5.263 -8.536 -18.601 1.00 66.81 194 LEU A O 1
#

Secondary structure (DSSP, 8-state):
-PPPHHHHHHHHTT---HHHHHHHHHHHHHGGGEEEEEESS--GGGG-TTEEEEEEEEETTEEEEEEEEE--S--S--------EEEEEEEETTEEEEEEEESSHHHHHHHHHHHHHHHHHHHHT-TT---EEEEEES--HHHHTT--EEEEEEEEEEEEEE-SSEEEEEEEEEETTS-PPPEEEEEEEET---

Radius of gyration: 17.72 Å; chains: 1; bounding box: 44×42×36 Å

pLDDT: mean 73.28, std 17.8, range [29.61, 97.81]

Sequence (194 aa):
MGAFVGEVILPALGLQAVNTRMDAQFHHLATRNGVMRCQEAPSDMRSSLAIAAEFRLTSGTKNFYIYFIEDEKPVSNRTKTQYDIQDLELLSPFSGSCHININNELSFFENIIEANKRLHQCTLNDKKIKVINLYMKKIPLGLMVQKKGMYRLNIRHIGSRSHNDGLATINEFSFEGLNFPTFQMCFLMPGATL

Foldseek 3Di:
DDDQPLVVVCVVLVNPDPQSVVQSVVVVVVCVFWDKDKDQDDDPCVPPPQFPDWDWDDRPPTIMIITTGGDPPPPPDPDPDDFDWADWAAPDQLWTKIKGFQPALVNVVVNVQVSSVVSNCVNQVHPPWDKAWDDKHRDPRVVRRVDGTIWMKTKAWDDWDDDPQWIKTKIWIDTPPDPGDIMMIIIITHNDDD